Protein AF-A0A9X4KL61-F1 (afdb_monomer_lite)

Secondary structure (DSSP, 8-state):
------HHHHHHHHHHHHHHHHHHHHHHHHHHH--HHHHHHHHTTTS-HHHHHHHHHHTHHHHHHHHHHHHHHHHHHTT--SSSS-HHHHHHHHHHHHHHHHHHHHHHHHHHHHHHHHTTTTSS------S----HHHHHHHHHHHHHHHHHHHHHHTTTT----SSS-------HHHHHHHHHHHHHHHHHHHHHHHHHHHHHHHTT--

InterPro domains:
  IPR003339 ABC/ECF transporter, transmembrane component [PF02361] (5-126)
  IPR003339 ABC/ECF transporter, transmembrane component [cd16914] (4-138)

pLDDT: mean 83.38, std 10.61, range [45.19, 96.31]

Foldseek 3Di:
DCPDDDPLNVVVVVVVVVVVVVVVVVVVVCVVPDDLVNVLLVCVVPDDPVVSVVSVVVVVVVVLVVLLVVLQVVVVVVVLHLVDDDPVSNVVSVVVSVVVSVVVVVVVVVVVVVVCVVVVNPPDDDDDDDPDDDDPVNVVLVVLLVVLVVLLVVCVVVVQPPADSPDHGDPPPPDPSNVVSVVSVCCSVCVVVVVVVVVVVVVVVVVVVD

Structure (mmCIF, N/CA/C/O backbone):
data_AF-A0A9X4KL61-F1
#
_entry.id   AF-A0A9X4KL61-F1
#
loop_
_atom_site.group_PDB
_atom_site.id
_atom_site.type_symbol
_atom_site.label_atom_id
_atom_site.label_alt_id
_atom_site.label_comp_id
_atom_site.label_asym_id
_atom_site.label_entity_id
_atom_site.label_seq_id
_atom_site.pdbx_PDB_ins_code
_atom_site.Cartn_x
_atom_site.Cartn_y
_atom_site.Cartn_z
_atom_site.occupancy
_atom_site.B_iso_or_equiv
_atom_site.auth_seq_id
_atom_site.auth_comp_id
_atom_site.auth_asym_id
_atom_site.auth_atom_id
_atom_site.pdbx_PDB_model_num
ATOM 1 N N . MET A 1 1 ? 43.568 20.584 0.773 1.00 45.19 1 MET A N 1
ATOM 2 C CA . MET A 1 1 ? 43.108 19.206 0.481 1.00 45.19 1 MET A CA 1
ATOM 3 C C . MET A 1 1 ? 42.035 19.375 -0.568 1.00 45.19 1 MET A C 1
ATOM 5 O O . MET A 1 1 ? 40.855 19.413 -0.249 1.00 45.19 1 MET A O 1
ATOM 9 N N . ASP A 1 2 ? 42.468 19.585 -1.805 1.00 50.97 2 ASP A N 1
ATOM 10 C CA . ASP A 1 2 ? 41.575 19.990 -2.883 1.00 50.97 2 ASP A CA 1
ATOM 11 C C . ASP A 1 2 ? 41.286 18.717 -3.667 1.00 50.97 2 ASP A C 1
ATOM 13 O O . ASP A 1 2 ? 42.077 18.313 -4.514 1.00 50.97 2 ASP A O 1
ATOM 17 N N . GLN A 1 3 ? 40.226 17.996 -3.294 1.00 67.75 3 GLN A N 1
ATOM 18 C CA . GLN A 1 3 ? 39.717 16.917 -4.137 1.00 67.75 3 GLN A CA 1
ATOM 19 C C . GLN A 1 3 ? 39.016 17.582 -5.327 1.00 67.75 3 GLN A C 1
ATOM 21 O O . GLN A 1 3 ? 37.967 18.199 -5.126 1.00 67.75 3 GLN A O 1
ATOM 26 N N . PRO A 1 4 ? 39.581 17.525 -6.547 1.00 75.75 4 PRO A N 1
ATOM 27 C CA . PRO A 1 4 ? 38.942 18.137 -7.698 1.00 75.75 4 PRO A CA 1
ATOM 28 C C . PRO A 1 4 ? 37.616 17.423 -7.965 1.00 75.75 4 PRO A C 1
ATOM 30 O O . PRO A 1 4 ? 37.559 16.194 -8.026 1.00 75.75 4 PRO A O 1
ATOM 33 N N . ILE A 1 5 ? 36.542 18.197 -8.115 1.00 76.50 5 ILE A N 1
ATOM 34 C CA . ILE A 1 5 ? 35.240 17.676 -8.530 1.00 76.50 5 ILE A CA 1
ATOM 35 C C . ILE A 1 5 ? 35.397 17.177 -9.966 1.00 76.50 5 ILE A C 1
ATOM 37 O O . ILE A 1 5 ? 35.580 17.969 -10.890 1.00 76.50 5 ILE A O 1
ATOM 41 N N . THR A 1 6 ? 35.358 15.860 -10.148 1.00 84.19 6 THR A N 1
ATOM 42 C CA . THR A 1 6 ? 35.417 15.237 -11.469 1.00 84.19 6 THR A CA 1
ATOM 43 C C . THR A 1 6 ? 34.023 15.209 -12.101 1.00 84.19 6 THR A C 1
ATOM 45 O O . THR A 1 6 ? 33.007 15.100 -11.406 1.00 84.19 6 THR A O 1
ATOM 48 N N . LEU A 1 7 ? 33.946 15.325 -13.429 1.00 80.75 7 LEU A N 1
ATOM 49 C CA . LEU A 1 7 ? 32.674 15.295 -14.166 1.00 80.75 7 LEU A CA 1
ATOM 50 C C . LEU A 1 7 ? 31.952 13.951 -13.962 1.00 80.75 7 LEU A C 1
ATOM 52 O O . LEU A 1 7 ? 30.726 13.900 -13.852 1.00 80.75 7 LEU A O 1
ATOM 56 N N . GLU A 1 8 ? 32.728 12.880 -13.816 1.00 80.31 8 GLU A N 1
ATOM 57 C CA . GLU A 1 8 ? 32.296 11.528 -13.471 1.00 80.31 8 GLU A CA 1
ATOM 58 C C . GLU A 1 8 ? 31.518 11.489 -12.155 1.00 80.31 8 GLU A C 1
ATOM 60 O O . GLU A 1 8 ? 30.450 10.878 -12.085 1.00 80.31 8 GLU A O 1
ATOM 65 N N . ALA A 1 9 ? 32.018 12.173 -11.120 1.00 82.88 9 ALA A N 1
ATOM 66 C CA . ALA A 1 9 ? 31.367 12.217 -9.816 1.00 82.88 9 ALA A CA 1
ATOM 67 C C . ALA A 1 9 ? 30.016 12.951 -9.879 1.00 82.88 9 ALA A C 1
ATOM 69 O O . ALA A 1 9 ? 29.051 12.516 -9.247 1.00 82.88 9 ALA A O 1
ATOM 70 N N . VAL A 1 10 ? 29.918 14.018 -10.682 1.00 86.12 10 VAL A N 1
ATOM 71 C CA . VAL A 1 10 ? 28.665 14.770 -10.879 1.00 86.12 10 VAL A CA 1
ATOM 72 C C . VAL A 1 10 ? 27.628 13.932 -11.632 1.00 86.12 10 VAL A C 1
ATOM 74 O O . VAL A 1 10 ? 26.481 13.839 -11.188 1.00 86.12 10 VAL A O 1
ATOM 77 N N . LEU A 1 11 ? 28.016 13.278 -12.733 1.00 83.88 11 LEU A N 1
ATOM 78 C CA . LEU A 1 11 ? 27.116 12.408 -13.501 1.00 83.88 11 LEU A CA 1
ATOM 79 C C . LEU A 1 11 ? 26.658 11.195 -12.690 1.00 83.88 11 LEU A C 1
ATOM 81 O O . LEU A 1 11 ? 25.479 10.845 -12.718 1.00 83.88 11 LEU A O 1
ATOM 85 N N . TYR A 1 12 ? 27.564 10.584 -11.928 1.00 84.31 12 TYR A N 1
ATOM 86 C CA . TYR A 1 12 ? 27.216 9.490 -11.029 1.00 84.31 12 TYR A CA 1
ATOM 87 C C . TYR A 1 12 ? 26.229 9.943 -9.948 1.00 84.31 12 TYR A C 1
ATOM 89 O O . TYR A 1 12 ? 25.218 9.278 -9.723 1.00 84.31 12 TYR A O 1
ATOM 97 N N . GLY A 1 13 ? 26.464 11.106 -9.331 1.00 87.94 13 GLY A N 1
ATOM 98 C CA . GLY A 1 13 ? 25.534 11.703 -8.372 1.00 87.94 13 GLY A CA 1
ATOM 99 C C . GLY A 1 13 ? 24.144 11.944 -8.971 1.00 87.94 13 GLY A C 1
ATOM 100 O O . GLY A 1 13 ? 23.140 11.596 -8.350 1.00 87.94 13 GLY A O 1
ATOM 101 N N . ALA A 1 14 ? 24.073 12.460 -10.201 1.00 89.75 14 ALA A N 1
ATOM 102 C CA . ALA A 1 14 ? 22.811 12.678 -10.909 1.00 89.75 14 ALA A CA 1
ATOM 103 C C . ALA A 1 14 ? 22.074 11.363 -11.229 1.00 89.75 14 ALA A C 1
ATOM 105 O O . ALA A 1 14 ? 20.866 11.261 -10.999 1.00 89.75 14 ALA A O 1
ATOM 106 N N . MET A 1 15 ? 22.790 10.338 -11.702 1.00 87.44 15 MET A N 1
ATOM 107 C CA . MET A 1 15 ? 22.221 9.011 -11.971 1.00 87.44 15 MET A CA 1
ATOM 108 C C . MET A 1 15 ? 21.699 8.358 -10.686 1.00 87.44 15 MET A C 1
ATOM 110 O O . MET A 1 15 ? 20.577 7.855 -10.663 1.00 87.44 15 MET A O 1
ATOM 114 N N . MET A 1 16 ? 22.461 8.430 -9.591 1.00 88.62 16 MET A N 1
ATOM 115 C CA . MET A 1 16 ? 22.044 7.907 -8.285 1.00 88.62 16 MET A CA 1
ATOM 116 C C . MET A 1 16 ? 20.848 8.668 -7.702 1.00 88.62 16 MET A C 1
ATOM 118 O O . MET A 1 16 ? 19.949 8.065 -7.119 1.00 88.62 16 MET A O 1
ATOM 122 N N . MET A 1 17 ? 20.784 9.988 -7.891 1.00 93.50 17 MET A N 1
ATOM 123 C CA . MET A 1 17 ? 19.603 10.768 -7.518 1.00 93.50 17 MET A CA 1
ATOM 124 C C . MET A 1 17 ? 18.361 10.280 -8.278 1.00 93.50 17 MET A C 1
ATOM 126 O O . MET A 1 17 ? 17.299 10.096 -7.679 1.00 93.50 17 MET A O 1
ATOM 130 N N . MET A 1 18 ? 18.493 10.030 -9.585 1.00 91.12 18 MET A N 1
ATOM 131 C CA . MET A 1 18 ? 17.394 9.552 -10.423 1.00 91.12 18 MET A CA 1
ATOM 132 C C . MET A 1 18 ? 16.929 8.141 -10.034 1.00 91.12 18 MET A C 1
ATOM 134 O O . MET A 1 18 ? 15.722 7.899 -9.985 1.00 91.12 18 MET A O 1
ATOM 138 N N . THR A 1 19 ? 17.844 7.221 -9.705 1.00 89.94 19 THR A N 1
ATOM 139 C CA . THR A 1 19 ? 17.473 5.863 -9.265 1.00 89.94 19 THR A CA 1
ATOM 140 C C . THR A 1 19 ? 16.736 5.883 -7.929 1.00 89.94 19 THR A C 1
ATOM 142 O O . THR A 1 19 ? 15.691 5.241 -7.802 1.00 89.94 19 THR A O 1
ATOM 145 N N . ILE A 1 20 ? 17.209 6.667 -6.954 1.00 93.75 20 ILE A N 1
ATOM 146 C CA . ILE A 1 20 ? 16.524 6.832 -5.663 1.00 93.75 20 ILE A CA 1
ATOM 147 C C . ILE A 1 20 ? 15.126 7.425 -5.873 1.00 93.75 20 ILE A C 1
ATOM 149 O O . ILE A 1 20 ? 14.152 6.918 -5.310 1.00 93.75 20 ILE A O 1
ATOM 153 N N . LEU A 1 21 ? 14.998 8.453 -6.718 1.00 94.44 21 LEU A N 1
ATOM 154 C CA . LEU A 1 21 ? 13.703 9.050 -7.045 1.00 94.44 21 LEU A CA 1
ATOM 155 C C . LEU A 1 21 ? 12.750 8.028 -7.683 1.00 94.44 21 LEU A C 1
ATOM 157 O O . LEU A 1 21 ? 11.587 7.953 -7.287 1.00 94.44 21 LEU A O 1
ATOM 161 N N . ALA A 1 22 ? 13.234 7.213 -8.623 1.00 90.19 22 ALA A N 1
ATOM 162 C CA . ALA A 1 22 ? 12.437 6.170 -9.265 1.00 90.19 22 ALA A CA 1
ATOM 163 C C . ALA A 1 22 ? 11.931 5.125 -8.255 1.00 90.19 22 ALA A C 1
ATOM 165 O O . ALA A 1 22 ? 10.751 4.769 -8.278 1.00 90.19 22 ALA A O 1
ATOM 166 N N . VAL A 1 23 ? 12.784 4.688 -7.320 1.00 92.31 23 VAL A N 1
ATOM 167 C CA . VAL A 1 23 ? 12.395 3.758 -6.246 1.00 92.31 23 VAL A CA 1
ATOM 168 C C . VAL A 1 23 ? 11.336 4.386 -5.334 1.00 92.31 23 VAL A C 1
ATOM 170 O O . VAL A 1 23 ? 10.323 3.750 -5.040 1.00 92.31 23 VAL A O 1
ATOM 173 N N . LEU A 1 24 ? 11.506 5.647 -4.926 1.00 93.81 24 LEU A N 1
ATOM 174 C CA . LEU A 1 24 ? 10.511 6.349 -4.107 1.00 93.81 24 LEU A CA 1
ATOM 175 C C . LEU A 1 24 ? 9.162 6.483 -4.828 1.00 93.81 24 LEU A C 1
ATOM 177 O O . LEU A 1 24 ? 8.118 6.195 -4.237 1.00 93.81 24 LEU A O 1
ATOM 181 N N . LEU A 1 25 ? 9.171 6.869 -6.106 1.00 89.69 25 LEU A N 1
ATOM 182 C CA . LEU A 1 25 ? 7.960 6.960 -6.926 1.00 89.69 25 LEU A CA 1
ATOM 183 C C . LEU A 1 25 ? 7.270 5.601 -7.076 1.00 89.69 25 LEU A C 1
ATOM 185 O O . LEU A 1 25 ? 6.041 5.532 -6.988 1.00 89.69 25 LEU A O 1
ATOM 189 N N . MET A 1 26 ? 8.035 4.519 -7.238 1.00 88.44 26 MET A N 1
ATOM 190 C CA . MET A 1 26 ? 7.505 3.155 -7.253 1.00 88.44 26 MET A CA 1
ATOM 191 C C . MET A 1 26 ? 6.799 2.819 -5.931 1.00 88.44 26 MET A C 1
ATOM 193 O O . MET A 1 26 ? 5.668 2.333 -5.956 1.00 88.44 26 MET A O 1
ATOM 197 N N . PHE A 1 27 ? 7.406 3.130 -4.781 1.00 90.81 27 PHE A N 1
ATOM 198 C CA . PHE A 1 27 ? 6.795 2.892 -3.466 1.00 90.81 27 PHE A CA 1
ATOM 199 C C . PHE A 1 27 ? 5.519 3.710 -3.241 1.00 90.81 27 PHE A C 1
ATOM 201 O O . PHE A 1 27 ? 4.522 3.177 -2.743 1.00 90.81 27 PHE A O 1
ATOM 208 N N . VAL A 1 28 ? 5.518 4.992 -3.616 1.00 90.38 28 VAL A N 1
ATOM 209 C CA . VAL A 1 28 ? 4.326 5.849 -3.505 1.00 90.38 28 VAL A CA 1
ATOM 210 C C . VAL A 1 28 ? 3.206 5.315 -4.395 1.00 90.38 28 VAL A C 1
ATOM 212 O O . VAL A 1 28 ? 2.081 5.143 -3.923 1.00 90.38 28 VAL A O 1
ATOM 215 N N . SER A 1 29 ? 3.521 4.987 -5.648 1.00 87.69 29 SER A N 1
ATOM 216 C CA . SER A 1 29 ? 2.557 4.431 -6.604 1.00 87.69 29 SER A CA 1
ATOM 217 C C . SER A 1 29 ? 1.983 3.106 -6.103 1.00 87.69 29 SER A C 1
ATOM 219 O O . SER A 1 29 ? 0.767 2.913 -6.112 1.00 87.69 29 SER A O 1
ATOM 221 N N . TYR A 1 30 ? 2.835 2.227 -5.569 1.00 87.31 30 TYR A N 1
ATOM 222 C CA . TYR A 1 30 ? 2.410 0.978 -4.945 1.00 87.31 30 TYR A CA 1
ATOM 223 C C . TYR A 1 30 ? 1.428 1.228 -3.796 1.00 87.31 30 TYR A C 1
ATOM 225 O O . TYR A 1 30 ? 0.347 0.642 -3.777 1.00 87.31 30 TYR A O 1
ATOM 233 N N . ARG A 1 31 ? 1.753 2.144 -2.876 1.00 85.38 31 ARG A N 1
ATOM 234 C CA . ARG A 1 31 ? 0.897 2.466 -1.724 1.00 85.38 31 ARG A CA 1
ATOM 235 C C . ARG A 1 31 ? -0.463 3.040 -2.132 1.00 85.38 31 ARG A C 1
ATOM 237 O O . ARG A 1 31 ? -1.452 2.777 -1.453 1.00 85.38 31 ARG A O 1
ATOM 244 N N . VAL A 1 32 ? -0.520 3.841 -3.196 1.00 85.69 32 VAL A N 1
ATOM 245 C CA . VAL A 1 32 ? -1.775 4.434 -3.691 1.00 85.69 32 VAL A CA 1
ATOM 246 C C . VAL A 1 32 ? -2.655 3.381 -4.369 1.00 85.69 32 VAL A C 1
ATOM 248 O O . VAL A 1 32 ? -3.871 3.373 -4.177 1.00 85.69 32 VAL A O 1
ATOM 251 N N . VAL A 1 33 ? -2.057 2.482 -5.153 1.00 84.56 33 VAL A N 1
ATOM 252 C CA . VAL A 1 33 ? -2.800 1.504 -5.962 1.00 84.56 33 VAL A CA 1
ATOM 253 C C . VAL A 1 33 ? -3.213 0.269 -5.152 1.00 84.56 33 VAL A C 1
ATOM 255 O O . VAL A 1 33 ? -4.348 -0.216 -5.304 1.00 84.56 33 VAL A O 1
ATOM 258 N N . MET A 1 34 ? -2.321 -0.243 -4.298 1.00 82.00 34 MET A N 1
ATOM 259 C CA . MET A 1 34 ? -2.550 -1.440 -3.488 1.00 82.00 34 MET A CA 1
ATOM 260 C C . MET A 1 34 ? -3.199 -1.096 -2.150 1.00 82.00 34 MET A C 1
ATOM 262 O O . MET A 1 34 ? -2.562 -0.610 -1.220 1.00 82.00 34 MET A O 1
ATOM 266 N N . THR A 1 35 ? -4.487 -1.418 -2.037 1.00 80.62 35 THR A N 1
ATOM 267 C CA . THR A 1 35 ? -5.197 -1.423 -0.757 1.00 80.62 35 THR A CA 1
ATOM 268 C C . THR A 1 35 ? -5.005 -2.757 -0.041 1.00 80.62 35 THR A C 1
ATOM 270 O O . THR A 1 35 ? -4.773 -3.792 -0.673 1.00 80.62 35 THR A O 1
ATOM 273 N N . THR A 1 36 ? -5.167 -2.749 1.285 1.00 72.50 36 THR A N 1
ATOM 274 C CA . THR A 1 36 ? -5.119 -3.954 2.125 1.00 72.50 36 THR A CA 1
ATOM 275 C C . THR A 1 36 ? -6.023 -5.057 1.572 1.00 72.50 36 THR A C 1
ATOM 277 O O . THR A 1 36 ? -5.577 -6.193 1.462 1.00 72.50 36 THR A O 1
ATOM 280 N N . ASP A 1 37 ? -7.238 -4.720 1.128 1.00 73.38 37 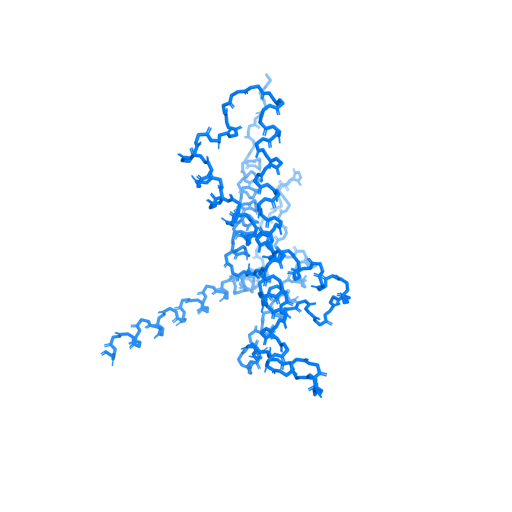ASP A N 1
ATOM 281 C CA . ASP A 1 37 ? -8.205 -5.688 0.592 1.00 73.38 37 ASP A CA 1
ATOM 282 C C . ASP A 1 37 ? -7.779 -6.291 -0.765 1.00 73.38 37 ASP A C 1
ATOM 284 O O . ASP A 1 37 ? -7.998 -7.478 -1.012 1.00 73.38 37 ASP A O 1
ATOM 288 N N . LYS A 1 38 ? -7.126 -5.514 -1.647 1.00 78.38 38 LYS A N 1
ATOM 289 C CA . LYS A 1 38 ? -6.604 -6.021 -2.934 1.00 78.38 38 LYS A CA 1
ATOM 290 C C . LYS A 1 38 ? -5.420 -6.963 -2.731 1.00 78.38 38 LYS A C 1
ATOM 292 O O . LYS A 1 38 ? -5.339 -7.996 -3.393 1.00 78.38 38 LYS A O 1
ATOM 297 N N . PHE A 1 39 ? -4.529 -6.622 -1.800 1.00 73.25 39 PHE A N 1
ATOM 298 C CA . PHE A 1 39 ? -3.407 -7.478 -1.424 1.00 73.25 39 PHE A CA 1
ATOM 299 C C . PHE A 1 39 ? -3.907 -8.818 -0.866 1.00 73.25 39 PHE A C 1
ATOM 301 O O . PHE A 1 39 ? -3.438 -9.874 -1.285 1.00 73.25 39 PHE A O 1
ATOM 308 N N . MET A 1 40 ? -4.932 -8.791 -0.003 1.00 69.88 40 MET A N 1
ATOM 309 C CA . MET A 1 40 ? -5.587 -10.015 0.472 1.00 69.88 40 MET A CA 1
ATOM 310 C C . MET A 1 40 ? -6.120 -10.865 -0.664 1.00 69.88 40 MET A C 1
ATOM 312 O O . MET A 1 40 ? -5.886 -12.067 -0.679 1.00 69.88 40 MET A O 1
ATOM 316 N N . TYR A 1 41 ? -6.841 -10.252 -1.602 1.00 73.56 41 TYR A N 1
ATOM 317 C CA . TYR A 1 41 ? -7.405 -10.976 -2.731 1.00 73.56 41 TYR A CA 1
ATOM 318 C C . TYR A 1 41 ? -6.310 -11.708 -3.520 1.00 73.56 41 TYR A C 1
ATOM 320 O O . TYR A 1 41 ? -6.430 -12.912 -3.743 1.00 73.56 41 TYR A O 1
ATOM 328 N N . LEU A 1 42 ? -5.216 -11.012 -3.855 1.00 73.94 42 LEU A N 1
ATOM 329 C CA . LEU A 1 42 ? -4.113 -11.562 -4.647 1.00 73.94 42 LEU A CA 1
ATOM 330 C C . LEU A 1 42 ? -3.413 -12.736 -3.950 1.00 73.94 42 LEU A C 1
ATOM 332 O O . LEU A 1 42 ? -3.119 -13.750 -4.579 1.00 73.94 42 LEU A O 1
ATOM 336 N N . PHE A 1 43 ? -3.170 -12.608 -2.648 1.00 67.25 43 PHE A N 1
ATOM 337 C CA . PHE A 1 43 ? -2.403 -13.592 -1.893 1.00 67.25 43 PHE A CA 1
ATOM 338 C C . PHE A 1 43 ? -3.260 -14.631 -1.160 1.00 67.25 43 PHE A C 1
ATOM 340 O O . PHE A 1 43 ? -2.714 -15.570 -0.586 1.00 67.25 43 PHE A O 1
ATOM 347 N N . SER A 1 44 ? -4.591 -14.533 -1.222 1.00 65.81 44 SER A N 1
ATOM 348 C CA . SER A 1 44 ? -5.502 -15.477 -0.555 1.00 65.81 44 SER A CA 1
ATOM 349 C C . SER A 1 44 ? -5.397 -16.920 -1.051 1.00 65.81 44 SER A C 1
ATOM 351 O O . SER A 1 44 ? -5.720 -17.837 -0.302 1.00 65.81 44 SER A O 1
ATOM 353 N N . ALA A 1 45 ? -4.940 -17.123 -2.290 1.00 64.31 45 ALA A N 1
ATOM 354 C CA . ALA A 1 45 ? -4.758 -18.445 -2.885 1.00 64.31 45 ALA A CA 1
ATOM 355 C C . ALA A 1 45 ? -3.363 -19.047 -2.637 1.00 64.31 45 ALA A C 1
ATOM 357 O O . ALA A 1 45 ? -3.206 -20.262 -2.702 1.00 64.31 45 ALA A O 1
ATOM 358 N N . VAL A 1 46 ? -2.354 -18.206 -2.383 1.00 64.81 46 VAL A N 1
ATOM 359 C CA . VAL A 1 46 ? -0.939 -18.616 -2.286 1.00 64.81 46 VAL A CA 1
ATOM 360 C C . VAL A 1 46 ? -0.471 -18.685 -0.832 1.00 64.81 46 VAL A C 1
ATOM 362 O O . VAL A 1 46 ? 0.409 -19.477 -0.501 1.00 64.81 46 VAL A O 1
ATOM 365 N N . LEU A 1 47 ? -1.046 -17.865 0.054 1.00 61.12 47 LEU A N 1
ATOM 366 C CA . LEU A 1 47 ? -0.654 -17.827 1.458 1.00 61.12 47 LEU A CA 1
ATOM 367 C C . LEU A 1 47 ? -1.286 -18.977 2.262 1.00 61.12 47 LEU A C 1
ATOM 369 O O . LEU A 1 47 ? -2.465 -19.285 2.078 1.00 61.12 47 LEU A O 1
ATOM 373 N N . PRO A 1 48 ? -0.542 -19.570 3.217 1.00 66.56 48 PRO A N 1
ATOM 374 C CA . PRO A 1 48 ? -1.088 -20.551 4.149 1.00 66.56 48 PRO A CA 1
ATOM 375 C C . PRO A 1 48 ? -2.254 -19.949 4.948 1.00 66.56 48 PRO A C 1
ATOM 377 O O . PRO A 1 48 ? -2.267 -18.751 5.246 1.00 66.56 48 PRO A O 1
ATOM 380 N N . GLN A 1 49 ? -3.223 -20.785 5.342 1.00 65.56 49 GLN A N 1
ATOM 381 C CA . GLN A 1 49 ? -4.434 -20.342 6.053 1.00 65.56 49 GLN A CA 1
ATOM 382 C C . GLN A 1 49 ? -4.125 -19.441 7.262 1.00 65.56 49 GLN A C 1
ATOM 384 O O . GLN A 1 49 ? -4.872 -18.504 7.527 1.00 65.56 49 GLN A O 1
ATOM 389 N N . THR A 1 50 ? -3.020 -19.660 7.975 1.00 67.62 50 THR A N 1
ATOM 390 C CA . THR A 1 50 ? -2.613 -18.863 9.146 1.00 67.62 50 THR A CA 1
ATOM 391 C C . THR A 1 50 ? -2.291 -17.403 8.810 1.00 67.62 50 THR A C 1
ATOM 393 O O . THR A 1 50 ? -2.739 -16.500 9.519 1.00 67.62 50 THR A O 1
ATOM 396 N N . ALA A 1 51 ? -1.589 -17.149 7.704 1.00 65.75 51 ALA A N 1
ATOM 397 C CA . ALA A 1 51 ? -1.265 -15.798 7.250 1.00 65.75 51 ALA A CA 1
ATOM 398 C C . ALA A 1 51 ? -2.524 -15.031 6.812 1.00 65.75 51 ALA A C 1
ATOM 400 O O . ALA A 1 51 ? -2.646 -13.834 7.072 1.00 65.75 51 ALA A O 1
ATOM 401 N N . LEU A 1 52 ? -3.504 -15.732 6.232 1.00 67.00 52 LEU A N 1
ATOM 402 C CA . LEU A 1 52 ? -4.790 -15.143 5.860 1.00 67.00 52 LEU A CA 1
ATOM 403 C C . LEU A 1 52 ? -5.589 -14.682 7.092 1.00 67.00 52 LEU A C 1
ATOM 405 O O . LEU A 1 52 ? -6.123 -13.574 7.097 1.00 67.00 52 LEU A O 1
ATOM 409 N N . HIS A 1 53 ? -5.644 -15.496 8.152 1.00 73.00 53 HIS A N 1
ATOM 410 C CA . HIS A 1 53 ? -6.330 -15.121 9.395 1.00 73.00 53 HIS A CA 1
ATOM 411 C C . HIS A 1 53 ? -5.629 -13.952 10.096 1.00 73.00 53 HIS A C 1
ATOM 413 O O . HIS A 1 53 ? -6.301 -13.005 10.498 1.00 73.00 53 HIS A O 1
ATOM 419 N N . ALA A 1 54 ? -4.294 -13.969 10.180 1.00 70.69 54 ALA A N 1
ATOM 420 C CA . ALA A 1 54 ? -3.516 -12.860 10.736 1.00 70.69 54 ALA A CA 1
ATOM 421 C C . ALA A 1 54 ? -3.733 -11.548 9.960 1.00 70.69 54 ALA A C 1
ATOM 423 O O . ALA A 1 54 ? -3.787 -10.461 10.531 1.00 70.69 54 ALA A O 1
ATOM 424 N N . TRP A 1 55 ? -3.914 -11.632 8.644 1.00 70.19 55 TRP A N 1
ATOM 425 C CA . TRP A 1 55 ? -4.188 -10.454 7.834 1.00 70.19 55 TRP A CA 1
ATOM 426 C C . TRP A 1 55 ? -5.641 -9.966 7.949 1.00 70.19 55 TRP A C 1
ATOM 428 O O . TRP A 1 55 ? -5.898 -8.761 7.971 1.00 70.19 55 TRP A O 1
ATOM 438 N N . MET A 1 56 ? -6.608 -10.877 8.103 1.00 70.25 56 MET A N 1
ATOM 439 C CA . MET A 1 56 ? -7.987 -10.502 8.442 1.00 70.25 56 MET A CA 1
ATOM 440 C C . MET A 1 56 ? -8.052 -9.772 9.788 1.00 70.25 56 MET A C 1
ATOM 442 O O . MET A 1 56 ? -8.821 -8.820 9.926 1.00 70.25 56 MET A O 1
ATOM 446 N N . THR A 1 57 ? -7.229 -10.162 10.767 1.00 79.88 57 THR A N 1
ATOM 447 C CA . THR A 1 57 ? -7.184 -9.470 12.062 1.00 79.88 57 THR A CA 1
ATOM 448 C C . THR A 1 57 ? -6.487 -8.111 11.990 1.00 79.88 57 THR A C 1
ATOM 450 O O . THR A 1 57 ? -6.897 -7.191 12.697 1.00 79.88 57 THR A O 1
ATOM 453 N N . LEU A 1 58 ? -5.525 -7.914 11.080 1.00 77.06 58 LEU A N 1
ATOM 454 C CA . LEU A 1 58 ? -4.905 -6.607 10.802 1.00 77.06 58 LEU A CA 1
ATOM 455 C C . LEU A 1 58 ? -5.930 -5.529 10.407 1.00 77.06 58 LEU A C 1
ATOM 457 O O . LEU A 1 58 ? -5.758 -4.361 10.762 1.00 77.06 58 LEU A O 1
ATOM 461 N N . ARG A 1 59 ? -7.045 -5.899 9.759 1.00 77.06 59 ARG A N 1
ATOM 462 C CA . ARG A 1 59 ? -8.159 -4.973 9.476 1.00 77.06 59 ARG A CA 1
ATOM 463 C C . ARG A 1 59 ? -8.820 -4.425 10.748 1.00 77.06 59 ARG A C 1
ATOM 465 O O . ARG A 1 59 ? -9.398 -3.336 10.709 1.00 77.06 59 ARG A O 1
ATOM 472 N N . PHE A 1 60 ? -8.731 -5.122 11.879 1.00 81.62 60 PHE A N 1
ATOM 473 C CA . PHE A 1 60 ? -9.262 -4.612 13.142 1.00 81.62 60 PHE A CA 1
ATOM 474 C C . PHE A 1 60 ? -8.415 -3.479 13.727 1.00 81.62 60 PHE A C 1
ATOM 476 O O . PHE A 1 60 ? -8.959 -2.656 14.455 1.00 81.62 60 PHE A O 1
ATOM 483 N N . ILE A 1 61 ? -7.136 -3.349 13.360 1.00 86.56 61 ILE A N 1
ATOM 484 C CA . ILE A 1 61 ? -6.268 -2.260 13.840 1.00 86.56 61 ILE A CA 1
ATOM 485 C C . ILE A 1 61 ? -6.844 -0.869 13.515 1.00 86.56 61 ILE A C 1
ATOM 487 O O . ILE A 1 61 ? -7.053 -0.091 14.447 1.00 86.56 61 ILE A O 1
ATOM 491 N N . PRO A 1 62 ? -7.163 -0.517 12.250 1.00 85.12 62 PRO A N 1
ATOM 492 C CA . PRO A 1 62 ? -7.752 0.787 11.946 1.00 85.12 62 PRO A CA 1
ATOM 493 C C . PRO A 1 62 ? -9.144 0.967 12.567 1.00 85.12 62 PRO A C 1
ATOM 495 O O . PRO A 1 62 ? -9.506 2.088 12.926 1.00 85.12 62 PRO A O 1
ATOM 498 N N . LEU A 1 63 ? -9.921 -0.112 12.723 1.00 87.62 63 LEU A N 1
ATOM 499 C CA . LEU A 1 63 ? -11.221 -0.061 13.396 1.00 87.62 63 LEU A CA 1
ATOM 500 C C . LEU A 1 63 ? -11.061 0.303 14.878 1.00 87.62 63 LEU A C 1
ATOM 502 O O . LEU A 1 63 ? -11.706 1.237 15.356 1.00 87.62 63 LEU A O 1
ATOM 506 N N . PHE A 1 64 ? -10.179 -0.397 15.590 1.00 90.94 64 PHE A N 1
ATOM 507 C CA . PHE A 1 64 ? -9.889 -0.142 16.996 1.00 90.94 64 PHE A CA 1
ATOM 508 C C . PHE A 1 64 ? -9.259 1.230 17.203 1.00 90.94 64 PHE A C 1
ATOM 510 O O . PHE A 1 64 ? -9.650 1.915 18.140 1.00 90.94 64 PHE A O 1
ATOM 517 N N . ALA A 1 65 ? -8.382 1.686 16.306 1.00 91.94 65 ALA A N 1
ATOM 518 C CA . ALA A 1 65 ? -7.818 3.032 16.368 1.00 91.94 65 ALA A CA 1
ATOM 519 C C . ALA A 1 65 ? -8.906 4.118 16.287 1.00 91.94 65 ALA A C 1
ATOM 521 O O . ALA A 1 65 ? -8.918 5.041 17.101 1.00 91.94 65 ALA A O 1
ATOM 522 N N . ARG A 1 66 ? -9.866 3.984 15.361 1.00 92.88 66 ARG A N 1
ATOM 523 C CA . ARG A 1 66 ? -10.998 4.922 15.241 1.00 92.88 66 ARG A CA 1
ATOM 524 C C . ARG A 1 66 ? -11.892 4.903 16.482 1.00 92.88 66 ARG A C 1
ATOM 526 O O . ARG A 1 66 ? -12.223 5.963 17.004 1.00 92.88 66 ARG A O 1
ATOM 533 N N . ARG A 1 67 ? -12.252 3.714 16.980 1.00 93.62 67 ARG A N 1
ATOM 534 C CA . ARG A 1 67 ? -13.056 3.570 18.210 1.00 93.62 67 ARG A CA 1
ATOM 535 C C . ARG A 1 67 ? -12.333 4.143 19.425 1.00 93.62 67 ARG A C 1
ATOM 537 O O . ARG A 1 67 ? -12.943 4.837 20.230 1.00 93.62 67 ARG A O 1
ATOM 544 N N . PHE A 1 68 ? -11.030 3.902 19.532 1.00 94.25 68 PHE A N 1
ATOM 545 C CA . PHE A 1 68 ? -10.200 4.440 20.601 1.00 94.25 68 PHE A CA 1
ATOM 546 C C . PHE A 1 68 ? -10.193 5.973 20.584 1.00 94.25 68 PHE A C 1
ATOM 548 O O . PHE A 1 68 ? -10.431 6.579 21.622 1.00 94.25 68 PHE A O 1
ATOM 555 N N . GLN A 1 69 ? -10.022 6.600 19.414 1.00 94.00 69 GLN A N 1
ATOM 556 C CA . GLN A 1 69 ? -10.095 8.061 19.269 1.00 94.00 69 GLN A CA 1
ATOM 557 C C . GLN A 1 69 ? -11.471 8.628 19.655 1.00 94.00 69 GLN A C 1
ATOM 559 O O . GLN A 1 69 ? -11.549 9.676 20.292 1.00 94.00 69 GLN A O 1
ATOM 564 N N . GLN A 1 70 ? -12.561 7.935 19.309 1.00 94.25 70 GLN A N 1
ATOM 565 C CA . GLN A 1 70 ? -13.917 8.334 19.708 1.00 94.25 70 GLN A CA 1
ATOM 566 C C . GLN A 1 70 ? -14.110 8.261 21.226 1.00 94.25 70 GLN A C 1
ATOM 568 O O . GLN A 1 70 ? -14.598 9.211 21.837 1.00 94.25 70 GLN A O 1
ATOM 573 N N . ILE A 1 71 ? -13.690 7.153 21.843 1.00 93.56 71 ILE A N 1
ATOM 574 C CA . ILE A 1 71 ? -13.741 6.973 23.298 1.00 93.56 71 ILE A CA 1
ATOM 575 C C . ILE A 1 71 ? -12.877 8.032 23.993 1.00 93.56 71 ILE A C 1
ATOM 577 O O . ILE A 1 71 ? -13.302 8.618 24.986 1.00 93.56 71 ILE A O 1
ATOM 581 N N . GLU A 1 72 ? -11.688 8.311 23.462 1.00 93.50 72 GLU A N 1
ATOM 582 C CA . GLU A 1 72 ? -10.799 9.341 23.988 1.00 93.50 72 GLU A CA 1
ATOM 583 C C . GLU A 1 72 ? -11.451 10.724 23.943 1.00 93.50 72 GLU A C 1
ATOM 585 O O . GLU A 1 72 ? -11.414 11.440 24.941 1.00 93.50 72 GLU A O 1
ATOM 590 N N . LEU A 1 73 ? -12.106 11.087 22.838 1.00 93.31 73 LEU A N 1
ATOM 591 C CA . LEU A 1 73 ? -12.815 12.361 22.714 1.00 93.31 73 LEU A CA 1
ATOM 592 C C . LEU A 1 73 ? -13.933 12.504 23.764 1.00 93.31 73 LEU A C 1
ATOM 594 O O . LEU A 1 73 ? -14.039 13.544 24.413 1.00 93.31 73 LEU A O 1
ATOM 598 N N . ILE A 1 74 ? -14.729 11.449 23.970 1.00 93.12 74 ILE A N 1
ATOM 599 C CA . ILE A 1 74 ? -15.829 11.426 24.953 1.00 93.12 74 ILE A CA 1
ATOM 600 C C . ILE A 1 74 ? -15.297 11.484 26.390 1.00 93.12 74 ILE A C 1
ATOM 602 O O . ILE A 1 74 ? -15.867 12.139 27.257 1.00 93.12 74 ILE A O 1
ATOM 606 N N . GLN A 1 75 ? -14.204 10.788 26.681 1.00 91.69 75 GLN A N 1
ATOM 607 C CA . GLN A 1 75 ? -13.665 10.741 28.039 1.00 91.69 75 GLN A CA 1
ATOM 608 C C . GLN A 1 75 ? -12.885 12.019 28.373 1.00 91.69 75 GLN A C 1
ATOM 610 O O . GLN A 1 75 ? -12.941 12.482 29.514 1.00 91.69 75 GLN A O 1
ATOM 615 N N . ARG A 1 76 ? -12.276 12.668 27.372 1.00 90.50 76 ARG A N 1
ATOM 616 C CA . ARG A 1 76 ? -11.703 14.013 27.513 1.00 90.50 76 ARG A CA 1
ATOM 617 C C . ARG A 1 76 ? -12.758 15.061 27.858 1.00 90.50 76 ARG A C 1
ATOM 619 O O . ARG A 1 76 ? -12.491 15.886 28.727 1.00 90.50 76 ARG A O 1
ATOM 626 N N . SER A 1 77 ? -13.958 15.016 27.267 1.00 90.25 77 SER A N 1
ATOM 627 C CA . SER A 1 77 ? -15.038 15.948 27.647 1.00 90.25 77 SER A CA 1
ATOM 628 C C . SER A 1 77 ? -15.539 15.736 29.082 1.00 90.25 77 SER A C 1
ATOM 630 O O . SER A 1 77 ? -16.063 16.661 29.694 1.00 90.25 77 SER A O 1
ATOM 632 N N . ARG A 1 78 ? -15.302 14.552 29.660 1.00 87.88 78 ARG A N 1
ATOM 633 C CA . ARG A 1 78 ? -15.542 14.236 31.079 1.00 87.88 78 ARG A CA 1
ATOM 634 C C . ARG A 1 78 ? -14.355 14.562 31.999 1.00 87.88 78 ARG A C 1
ATOM 636 O O . ARG A 1 78 ? -14.363 14.168 33.162 1.00 87.88 78 ARG A O 1
ATOM 643 N N . GLY A 1 79 ? -13.322 15.239 31.493 1.00 85.69 79 GLY A N 1
ATOM 644 C CA . GLY A 1 79 ? -12.130 15.619 32.261 1.00 85.69 79 GLY A CA 1
ATOM 645 C C . GLY A 1 79 ? -11.098 14.500 32.450 1.00 85.69 79 GLY A C 1
ATOM 646 O O . GLY A 1 79 ? -10.157 14.653 33.231 1.00 85.69 79 GLY A O 1
ATOM 647 N N . ILE A 1 80 ? -11.244 13.369 31.751 1.00 84.69 80 ILE A N 1
ATOM 648 C CA . ILE A 1 80 ? -10.282 12.263 31.772 1.00 84.69 80 ILE A CA 1
ATOM 649 C C . ILE A 1 80 ? -9.345 12.430 30.579 1.00 84.69 80 ILE A C 1
ATOM 651 O O . ILE A 1 80 ? -9.645 12.009 29.464 1.00 84.69 80 ILE A O 1
ATOM 655 N N . ASP A 1 81 ? -8.196 13.050 30.825 1.00 82.88 81 ASP A N 1
ATOM 656 C CA . ASP A 1 81 ? -7.173 13.274 29.808 1.00 82.88 81 ASP A CA 1
ATOM 657 C C . ASP A 1 81 ? -5.933 12.394 30.047 1.00 82.88 81 ASP A C 1
ATOM 659 O O . ASP A 1 81 ? -5.535 12.105 31.178 1.00 82.88 81 ASP A O 1
ATOM 663 N N . MET A 1 82 ? -5.334 11.922 28.955 1.00 75.25 82 MET A N 1
ATOM 664 C CA . MET A 1 82 ? -4.092 11.144 28.951 1.00 75.25 82 MET A CA 1
ATOM 665 C C . MET A 1 82 ? -2.852 11.999 28.748 1.00 75.25 82 MET A C 1
ATOM 667 O O . MET A 1 82 ? -1.740 11.478 28.851 1.00 75.25 82 MET A O 1
ATOM 671 N N . ARG A 1 83 ? -3.006 13.272 28.384 1.00 77.12 83 ARG A N 1
ATOM 672 C CA . ARG A 1 83 ? -1.880 14.165 28.085 1.00 77.12 83 ARG A CA 1
ATOM 673 C C . ARG A 1 83 ? -1.439 14.966 29.303 1.00 77.12 83 ARG A C 1
ATOM 675 O O . ARG A 1 83 ? -0.292 15.397 29.348 1.00 77.12 83 ARG A O 1
ATOM 682 N N . THR A 1 84 ? -2.311 15.103 30.295 1.00 74.00 84 THR A N 1
ATOM 683 C CA . THR A 1 84 ? -2.086 15.880 31.515 1.00 74.00 84 THR A CA 1
ATOM 684 C C . THR A 1 84 ? -1.921 14.978 32.749 1.00 74.00 84 THR A C 1
ATOM 686 O O . THR A 1 84 ? -2.544 13.923 32.875 1.00 74.00 84 THR A O 1
ATOM 689 N N . GLY A 1 85 ? -1.047 15.388 33.677 1.00 79.31 85 GLY A N 1
ATOM 690 C CA . GLY A 1 85 ? -0.781 14.691 34.943 1.00 79.31 85 GLY A CA 1
ATOM 691 C C . GLY A 1 85 ? 0.400 13.706 34.934 1.00 79.31 85 GLY A C 1
ATOM 692 O O . GLY A 1 85 ? 1.074 13.502 33.926 1.00 79.31 85 GLY A O 1
ATOM 693 N N . GLY A 1 86 ? 0.662 13.101 36.100 1.00 90.19 86 GLY A N 1
ATOM 694 C CA . GLY A 1 86 ? 1.776 12.168 36.309 1.00 90.19 86 GLY A CA 1
ATOM 695 C C . GLY A 1 86 ? 1.611 10.815 35.591 1.00 90.19 86 GLY A C 1
ATOM 696 O O . GLY A 1 86 ? 0.488 10.417 35.263 1.00 90.19 86 GLY A O 1
ATOM 697 N N . PRO A 1 87 ? 2.707 10.059 35.386 1.00 88.06 87 PRO A N 1
ATOM 698 C CA . PRO A 1 87 ? 2.726 8.837 34.571 1.00 88.06 87 PRO A CA 1
ATOM 699 C C . PRO A 1 87 ? 1.737 7.763 35.052 1.00 88.06 87 PRO A C 1
ATOM 701 O O . PRO A 1 87 ? 1.069 7.129 34.238 1.00 88.06 87 PRO A O 1
ATOM 704 N N . ILE A 1 88 ? 1.554 7.623 36.369 1.00 89.56 88 ILE A N 1
ATOM 705 C CA . ILE A 1 88 ? 0.604 6.668 36.965 1.00 89.56 88 ILE A CA 1
ATOM 706 C C . ILE A 1 88 ? -0.845 7.019 36.597 1.00 89.56 88 ILE A C 1
ATOM 708 O O . ILE A 1 88 ? -1.644 6.137 36.283 1.00 89.56 88 ILE A O 1
ATOM 712 N N . ARG A 1 89 ? -1.199 8.311 36.608 1.00 87.06 89 ARG A N 1
ATOM 713 C CA . ARG A 1 89 ? -2.552 8.768 36.259 1.00 87.06 89 ARG A CA 1
ATOM 714 C C . ARG A 1 89 ? -2.822 8.570 34.770 1.00 87.06 89 ARG A C 1
ATOM 716 O O . ARG A 1 89 ? -3.898 8.101 34.409 1.00 87.06 89 ARG A O 1
ATOM 723 N N . ARG A 1 90 ? -1.821 8.827 33.923 1.00 88.62 90 ARG A N 1
ATOM 724 C CA . ARG A 1 90 ? -1.890 8.576 32.476 1.00 88.62 90 ARG A CA 1
ATOM 725 C C . ARG A 1 90 ? -2.101 7.092 32.171 1.00 88.62 90 ARG A C 1
ATOM 727 O O . ARG A 1 90 ? -2.966 6.768 31.364 1.00 88.62 90 ARG A O 1
ATOM 734 N N . LEU A 1 91 ? -1.394 6.198 32.868 1.00 89.81 91 LEU A N 1
ATOM 735 C CA . LEU A 1 91 ? -1.572 4.751 32.723 1.00 89.81 91 LEU A CA 1
ATOM 736 C C . LEU A 1 91 ? -2.969 4.292 33.166 1.00 89.81 91 LEU A C 1
ATOM 738 O O . LEU A 1 91 ? -3.616 3.537 32.444 1.00 89.81 91 LEU A O 1
ATOM 742 N N . LYS A 1 92 ? -3.469 4.782 34.311 1.00 90.69 92 LYS A N 1
ATOM 743 C CA . LYS A 1 92 ? -4.833 4.477 34.787 1.00 90.69 92 LYS A CA 1
ATOM 744 C C . LYS A 1 92 ? -5.903 4.942 33.794 1.00 90.69 92 LYS A C 1
ATOM 746 O O . LYS A 1 92 ? -6.820 4.183 33.485 1.00 90.69 92 LYS A O 1
ATOM 751 N N . ASN A 1 93 ? -5.761 6.153 33.254 1.00 91.00 93 ASN A N 1
ATOM 752 C CA . ASN A 1 93 ? -6.667 6.689 32.236 1.00 91.00 93 ASN A CA 1
ATOM 753 C C . ASN A 1 93 ? -6.577 5.879 30.927 1.00 91.00 93 ASN A C 1
ATOM 755 O O . ASN A 1 93 ? -7.606 5.565 30.329 1.00 91.00 93 ASN A O 1
ATOM 759 N N . GLY A 1 94 ? -5.364 5.474 30.532 1.00 91.50 94 GLY A N 1
ATOM 760 C CA . GLY A 1 94 ? -5.083 4.529 29.445 1.00 91.50 94 GLY A CA 1
ATOM 761 C C . GLY A 1 94 ? -5.855 3.224 29.585 1.00 91.50 94 GLY A C 1
ATOM 762 O O . GLY A 1 94 ? -6.646 2.864 28.712 1.00 91.50 94 GLY A O 1
ATOM 763 N N . ALA A 1 95 ? -5.672 2.554 30.722 1.00 92.56 95 ALA A N 1
ATOM 764 C CA . ALA A 1 95 ? -6.338 1.299 31.045 1.00 92.56 95 ALA A CA 1
ATOM 765 C C . ALA A 1 95 ? -7.868 1.439 31.056 1.00 92.56 95 ALA A C 1
ATOM 767 O O . ALA A 1 95 ? -8.567 0.533 30.605 1.00 92.56 95 ALA A O 1
ATOM 768 N N . LEU A 1 96 ? -8.400 2.580 31.510 1.00 92.69 96 LEU A N 1
ATOM 769 C CA . LEU A 1 96 ? -9.835 2.852 31.470 1.0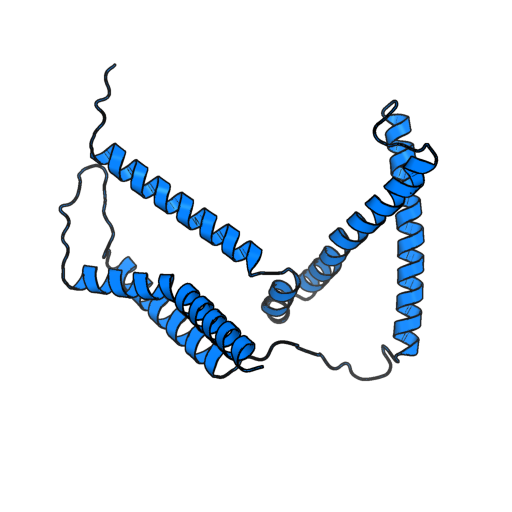0 92.69 96 LEU A CA 1
ATOM 770 C C . LEU A 1 96 ? -10.376 2.892 30.034 1.00 92.69 96 LEU A C 1
ATOM 772 O O . LEU A 1 96 ? -11.390 2.245 29.769 1.00 92.69 96 LEU A O 1
ATOM 776 N N . LEU A 1 97 ? -9.727 3.613 29.109 1.00 93.44 97 LEU A N 1
ATOM 777 C CA . LEU A 1 97 ? -10.189 3.638 27.712 1.00 93.44 97 LEU A CA 1
ATOM 778 C C . LEU A 1 97 ? -10.070 2.264 27.059 1.00 93.44 97 LEU A C 1
ATOM 780 O O . LEU A 1 97 ? -10.961 1.860 26.317 1.00 93.44 97 LEU A O 1
ATOM 784 N N . LEU A 1 98 ? -8.995 1.537 27.366 1.00 94.19 98 LEU A N 1
ATOM 785 C CA . LEU A 1 98 ? -8.774 0.185 26.864 1.00 94.19 98 LEU A CA 1
ATOM 786 C C . LEU A 1 98 ? -9.876 -0.763 27.358 1.00 94.19 98 LEU A C 1
ATOM 788 O O . LEU A 1 98 ? -10.442 -1.508 26.564 1.00 94.19 98 LEU A O 1
ATOM 792 N N . ARG A 1 99 ? -10.266 -0.664 28.636 1.00 95.31 99 ARG A N 1
ATOM 793 C CA . ARG A 1 99 ? -11.396 -1.414 29.201 1.00 95.31 99 ARG A CA 1
ATOM 794 C C . ARG A 1 99 ? -12.702 -1.110 28.465 1.00 95.31 99 ARG A C 1
ATOM 796 O O . ARG A 1 99 ? -13.392 -2.042 28.071 1.00 95.31 99 ARG A O 1
ATOM 803 N N . ILE A 1 100 ? -13.016 0.169 28.242 1.00 95.12 100 ILE A N 1
ATOM 804 C CA . ILE A 1 100 ? -14.224 0.585 27.506 1.00 95.12 100 ILE A CA 1
ATOM 805 C C . ILE A 1 100 ? -14.203 0.031 26.076 1.00 95.12 100 ILE A C 1
ATOM 807 O O . ILE A 1 100 ? -15.199 -0.521 25.613 1.00 95.12 100 ILE A O 1
ATOM 811 N N . LEU A 1 101 ? -13.061 0.135 25.391 1.00 95.62 101 LEU A N 1
ATOM 812 C CA . LEU A 1 101 ? -12.886 -0.391 24.040 1.00 95.62 101 LEU A CA 1
ATOM 813 C C . LEU A 1 101 ? -13.108 -1.907 23.986 1.00 95.62 101 LEU A C 1
ATOM 815 O O . LEU A 1 101 ? -13.756 -2.385 23.056 1.00 95.62 101 LEU A O 1
ATOM 819 N N . MET A 1 102 ? -12.596 -2.651 24.970 1.00 95.31 102 MET A N 1
ATOM 820 C CA . MET A 1 102 ? -12.779 -4.102 25.057 1.00 95.31 102 MET A CA 1
ATOM 821 C C . MET A 1 102 ? -14.243 -4.469 25.285 1.00 95.31 102 MET A C 1
ATOM 823 O O . MET A 1 102 ? -14.765 -5.318 24.567 1.00 95.31 102 MET A O 1
ATOM 827 N N . THR A 1 103 ? -14.930 -3.796 26.214 1.00 96.31 103 THR A N 1
ATOM 828 C CA . THR A 1 103 ? -16.364 -4.017 26.454 1.00 96.31 103 THR A CA 1
ATOM 829 C C . THR A 1 103 ? -17.187 -3.736 25.198 1.00 96.31 103 THR A C 1
ATOM 831 O O . THR A 1 103 ? -17.972 -4.588 24.787 1.00 96.31 103 THR A O 1
ATOM 834 N N . TRP A 1 104 ? -16.957 -2.598 24.536 1.00 95.31 104 TRP A N 1
ATOM 835 C CA . TRP A 1 104 ? -17.678 -2.253 23.309 1.00 95.31 104 TRP A CA 1
ATOM 836 C C . TRP A 1 104 ? -17.384 -3.242 22.172 1.00 95.31 104 TRP A C 1
ATOM 838 O O . TRP A 1 104 ? -18.284 -3.658 21.447 1.00 95.31 104 TRP A O 1
ATOM 848 N N . SER A 1 105 ? -16.128 -3.665 22.024 1.00 93.94 105 SER A N 1
ATOM 849 C CA . SER A 1 105 ? -15.747 -4.619 20.976 1.00 93.94 105 SER A CA 1
ATOM 850 C C . SER A 1 105 ? -16.329 -6.013 21.216 1.00 93.94 105 SER A C 1
ATOM 852 O O . SER A 1 105 ? -16.716 -6.669 20.253 1.00 93.94 105 SER A O 1
ATOM 854 N N . LEU A 1 106 ? -16.433 -6.454 22.474 1.00 94.62 106 LEU A N 1
ATOM 855 C CA . LEU A 1 106 ? -17.067 -7.725 22.828 1.00 94.62 106 LEU A CA 1
ATOM 856 C C . LEU A 1 106 ? -18.575 -7.694 22.554 1.00 94.62 106 LEU A C 1
ATOM 858 O O . LEU A 1 106 ? -19.113 -8.640 21.984 1.00 94.62 106 LEU A O 1
ATOM 862 N N . GLU A 1 107 ? -19.245 -6.596 22.907 1.00 96.00 107 GLU A N 1
ATOM 863 C CA . GLU A 1 107 ? -20.665 -6.394 22.605 1.00 96.00 107 GLU A CA 1
ATOM 864 C C . GLU A 1 107 ? -20.934 -6.439 21.093 1.00 96.00 107 GLU A C 1
ATOM 866 O O . GLU A 1 107 ? -21.847 -7.125 20.632 1.00 96.00 107 GLU A O 1
ATOM 871 N N . ASP A 1 108 ? -20.099 -5.759 20.309 1.00 92.69 108 ASP A N 1
ATOM 872 C CA . ASP A 1 108 ? -20.195 -5.734 18.849 1.00 92.69 108 ASP A CA 1
ATOM 873 C C . ASP A 1 108 ? -19.916 -7.111 18.221 1.00 92.69 108 ASP A C 1
ATOM 875 O O . ASP A 1 108 ? -20.596 -7.522 17.277 1.00 92.69 108 ASP A O 1
ATOM 879 N N . ALA A 1 109 ? -18.964 -7.867 18.778 1.00 91.88 109 ALA A N 1
ATOM 880 C CA . ALA A 1 109 ? -18.686 -9.237 18.358 1.00 91.88 109 ALA A CA 1
ATOM 881 C C . ALA A 1 109 ? -19.878 -10.171 18.626 1.00 91.88 109 ALA A C 1
ATOM 883 O O . ALA A 1 109 ? -20.242 -10.950 17.742 1.00 91.88 109 ALA A O 1
ATOM 884 N N . MET A 1 110 ? -20.524 -10.059 19.794 1.00 95.75 110 MET A N 1
ATOM 885 C CA . MET A 1 110 ? -21.735 -10.828 20.115 1.00 95.75 110 MET A CA 1
ATOM 886 C C . MET A 1 110 ? -22.882 -10.489 19.158 1.00 95.75 110 MET A C 1
ATOM 888 O O . MET A 1 110 ? -23.427 -11.388 18.520 1.00 95.75 110 MET A O 1
ATOM 892 N N . ARG A 1 111 ? -23.179 -9.196 18.956 1.00 95.56 111 ARG A N 1
ATOM 893 C CA . ARG A 1 111 ? -24.217 -8.750 18.005 1.00 95.56 111 ARG A CA 1
ATOM 894 C C . ARG A 1 111 ? -23.945 -9.222 16.579 1.00 95.56 111 ARG A C 1
ATOM 896 O O . ARG A 1 111 ? -24.864 -9.620 15.863 1.00 95.56 111 ARG A O 1
ATOM 903 N N . THR A 1 112 ? -22.682 -9.188 16.159 1.00 92.81 112 THR A N 1
ATOM 904 C CA . THR A 1 112 ? -22.274 -9.705 14.849 1.00 92.81 112 THR A CA 1
ATOM 905 C C . THR A 1 112 ? -22.499 -11.213 14.766 1.00 92.81 112 THR A C 1
ATOM 907 O O . THR A 1 112 ? -23.025 -11.686 13.761 1.00 92.81 112 THR A O 1
ATOM 910 N N . GLY A 1 113 ? -22.173 -11.963 15.822 1.00 93.69 113 GLY A N 1
ATOM 911 C CA . GLY A 1 113 ? -22.439 -13.399 15.919 1.00 93.69 113 GLY A CA 1
ATOM 912 C C . GLY A 1 113 ? -23.926 -13.741 15.800 1.00 93.69 113 GLY A C 1
ATOM 913 O O . GLY A 1 113 ? -24.292 -14.602 14.995 1.00 93.69 113 GLY A O 1
ATOM 914 N N . ASP A 1 114 ? -24.788 -13.018 16.512 1.00 95.62 114 ASP A N 1
ATOM 915 C CA . ASP A 1 114 ? -26.242 -13.200 16.437 1.00 95.62 114 ASP A CA 1
ATOM 916 C C . ASP A 1 114 ? -26.781 -12.884 15.036 1.00 95.62 114 ASP A C 1
ATOM 918 O O . ASP A 1 114 ? -27.560 -13.655 14.471 1.00 95.62 114 ASP A O 1
ATOM 922 N N . SER A 1 115 ? -26.299 -11.801 14.418 1.00 96.00 115 SER A N 1
ATOM 923 C CA . SER A 1 115 ? -26.638 -11.442 13.035 1.00 96.00 115 SER A CA 1
ATOM 924 C C . SER A 1 115 ? -26.182 -12.511 12.034 1.00 96.00 115 SER A C 1
ATOM 926 O O . SER A 1 115 ? -26.927 -12.884 11.125 1.00 96.00 115 SER A O 1
ATOM 928 N N . MET A 1 116 ? -24.983 -13.072 12.212 1.00 92.81 116 MET A N 1
ATOM 929 C CA . MET A 1 116 ? -24.489 -14.175 11.384 1.00 92.81 116 MET A CA 1
ATOM 930 C C . MET A 1 116 ? -25.372 -15.419 11.533 1.00 92.81 116 MET A C 1
ATOM 932 O O . MET A 1 116 ? -25.738 -16.026 10.523 1.00 92.81 116 MET A O 1
ATOM 936 N N . LYS A 1 117 ? -25.772 -15.766 12.763 1.00 93.00 117 LYS A N 1
ATOM 937 C CA . LYS A 1 117 ? -26.679 -16.889 13.033 1.00 93.00 117 LYS A CA 1
ATOM 938 C C . LYS A 1 117 ? -28.051 -16.676 12.387 1.00 93.00 117 LYS A C 1
ATOM 940 O O . LYS A 1 117 ? -28.543 -17.584 11.720 1.00 93.00 117 LYS A O 1
ATOM 945 N N . ALA A 1 118 ? -28.624 -15.476 12.496 1.00 94.44 118 ALA A N 1
ATOM 946 C CA . ALA A 1 118 ? -29.899 -15.121 11.866 1.00 94.44 118 ALA A CA 1
ATOM 947 C C . ALA A 1 118 ? -29.855 -15.220 10.328 1.00 94.44 118 ALA A C 1
ATOM 949 O O . ALA A 1 118 ? -30.848 -15.566 9.697 1.00 94.44 118 ALA A O 1
ATOM 950 N N . ARG A 1 119 ? -28.688 -14.977 9.715 1.00 90.69 119 ARG A N 1
ATOM 951 C CA . ARG A 1 119 ? -28.463 -15.132 8.265 1.00 90.69 119 ARG A CA 1
ATOM 952 C C . ARG A 1 119 ? -28.139 -16.572 7.838 1.00 90.69 119 ARG A C 1
ATOM 954 O O . ARG A 1 119 ? -27.769 -16.790 6.687 1.00 90.69 119 ARG A O 1
ATOM 961 N N . GLY A 1 120 ? -28.248 -17.548 8.743 1.00 89.75 120 GLY A N 1
ATOM 962 C CA . GLY A 1 120 ? -28.020 -18.965 8.449 1.00 89.75 120 GLY A CA 1
ATOM 963 C C . GLY A 1 120 ? -26.544 -19.362 8.363 1.00 89.75 120 GLY A C 1
ATOM 964 O O . GLY A 1 120 ? -26.216 -20.386 7.755 1.00 89.75 120 GLY A O 1
ATOM 965 N N . TYR A 1 121 ? -25.629 -18.583 8.949 1.00 85.75 121 TYR A N 1
ATOM 966 C CA . TYR A 1 121 ? -24.205 -18.915 8.940 1.00 85.75 121 TYR A CA 1
ATOM 967 C C . TYR A 1 121 ? -23.952 -20.283 9.598 1.00 85.75 121 TYR A C 1
ATOM 969 O O . TYR A 1 121 ? -24.275 -20.489 10.763 1.00 85.75 121 TYR A O 1
ATOM 977 N N . GLY A 1 122 ? -23.360 -21.218 8.844 1.00 86.12 122 GLY A N 1
ATOM 978 C CA . GLY A 1 122 ? -23.051 -22.580 9.307 1.00 86.12 122 GLY A CA 1
ATOM 979 C C . GLY A 1 122 ? -24.099 -23.653 8.981 1.00 86.12 122 GLY A C 1
ATOM 980 O O . GLY A 1 122 ? -23.849 -24.816 9.269 1.00 86.12 122 GLY A O 1
ATOM 981 N N . THR A 1 123 ? -25.228 -23.300 8.355 1.00 88.44 123 THR A N 1
ATOM 982 C CA . THR A 1 123 ? -26.304 -24.263 8.024 1.00 88.44 123 THR A CA 1
ATOM 983 C C . THR A 1 123 ? -26.111 -24.992 6.689 1.00 88.44 123 THR A C 1
ATOM 985 O O . THR A 1 123 ? -26.565 -26.121 6.535 1.00 88.44 123 THR A O 1
ATOM 988 N N . ALA A 1 124 ? -25.413 -24.380 5.729 1.00 85.62 124 ALA A N 1
ATOM 989 C CA . ALA A 1 124 ? -25.194 -24.924 4.388 1.00 85.62 124 ALA A CA 1
ATOM 990 C C . ALA A 1 124 ? -23.716 -24.850 3.965 1.00 85.62 124 ALA A C 1
ATOM 992 O O . ALA A 1 124 ? -22.901 -24.143 4.571 1.00 85.62 124 ALA A O 1
ATOM 993 N N . LYS A 1 125 ? -23.367 -25.569 2.887 1.00 85.31 125 LYS A N 1
ATOM 994 C CA . LYS A 1 125 ? -22.029 -25.526 2.278 1.00 85.31 125 LYS A CA 1
ATOM 995 C C . LYS A 1 125 ? -21.709 -24.092 1.838 1.00 85.31 125 LYS A C 1
ATOM 997 O O . LYS A 1 125 ? -22.489 -23.463 1.128 1.00 85.31 125 LYS A O 1
ATOM 1002 N N . ARG A 1 126 ? -20.556 -23.571 2.266 1.00 81.12 126 ARG A N 1
ATOM 1003 C CA . ARG A 1 126 ? -20.151 -22.188 1.979 1.00 81.12 126 ARG A CA 1
ATOM 1004 C C . ARG A 1 126 ? -19.831 -21.995 0.498 1.00 81.12 126 ARG A C 1
ATOM 1006 O O . ARG A 1 126 ? -19.136 -22.814 -0.099 1.00 81.12 126 ARG A O 1
ATOM 1013 N N . THR A 1 127 ? -20.270 -20.870 -0.052 1.00 79.69 127 THR A N 1
ATOM 1014 C CA . THR A 1 127 ? -19.848 -20.356 -1.359 1.00 79.69 127 THR A CA 1
ATOM 1015 C C . THR A 1 127 ? -19.012 -19.091 -1.158 1.00 79.69 127 THR A C 1
ATOM 1017 O O . THR A 1 127 ? -19.225 -18.337 -0.208 1.00 79.69 127 THR A O 1
ATOM 1020 N N . ALA A 1 128 ? -18.011 -18.879 -2.015 1.00 74.19 128 ALA A N 1
ATOM 1021 C CA . ALA A 1 128 ? -17.127 -17.719 -1.946 1.00 74.19 128 ALA A CA 1
ATOM 1022 C C . ALA A 1 128 ? -17.527 -16.681 -3.002 1.00 74.19 128 ALA A C 1
ATOM 1024 O O . ALA A 1 128 ? -17.740 -17.020 -4.167 1.00 74.19 128 ALA A O 1
ATOM 1025 N N . TYR A 1 129 ? -17.617 -15.415 -2.595 1.00 77.25 129 TYR A N 1
ATOM 1026 C CA . TYR A 1 129 ? -17.840 -14.293 -3.501 1.00 77.25 129 TYR A CA 1
ATOM 1027 C C . TYR A 1 129 ? -16.511 -13.601 -3.804 1.00 77.25 129 TYR A C 1
ATOM 1029 O O . TYR A 1 129 ? -15.867 -13.064 -2.904 1.00 77.25 129 TYR A O 1
ATOM 1037 N N . TYR A 1 130 ? -16.125 -13.594 -5.079 1.00 72.31 130 TYR A N 1
ATOM 1038 C CA . TYR A 1 130 ? -14.934 -12.906 -5.566 1.00 72.31 130 TYR A CA 1
ATOM 1039 C C . TYR A 1 130 ? -15.360 -11.701 -6.416 1.00 72.31 130 TYR A C 1
ATOM 1041 O O . TYR A 1 130 ? -15.942 -11.898 -7.487 1.00 72.31 130 TYR A O 1
ATOM 1049 N N . PRO A 1 131 ? -15.104 -10.459 -5.964 1.00 79.38 131 PRO A N 1
ATOM 1050 C CA . PRO A 1 131 ? -15.534 -9.259 -6.683 1.00 79.38 131 PRO A CA 1
ATOM 1051 C C . PRO A 1 131 ? -14.709 -8.986 -7.949 1.00 79.38 131 PRO A C 1
ATOM 1053 O O . PRO A 1 131 ? -15.163 -8.251 -8.820 1.00 79.38 131 PRO A O 1
ATOM 1056 N N . TYR A 1 132 ? -13.514 -9.572 -8.068 1.00 78.75 132 TYR A N 1
ATOM 1057 C CA . TYR A 1 132 ? -12.629 -9.392 -9.215 1.00 78.75 132 TYR A CA 1
ATOM 1058 C C . TYR A 1 132 ? -12.660 -10.627 -10.116 1.00 78.75 132 TYR A C 1
ATOM 1060 O O . TYR A 1 132 ? -12.576 -11.759 -9.645 1.00 78.75 132 TYR A O 1
ATOM 1068 N N . ARG A 1 133 ? -12.766 -10.411 -11.427 1.00 82.06 133 ARG A N 1
ATOM 1069 C CA . ARG A 1 133 ? -12.675 -11.459 -12.450 1.00 82.06 133 ARG A CA 1
ATOM 1070 C C . ARG A 1 133 ? -11.666 -11.004 -13.494 1.00 82.06 133 ARG A C 1
ATOM 1072 O O . ARG A 1 133 ? -11.762 -9.873 -13.950 1.00 82.06 133 ARG A O 1
ATOM 1079 N N . MET A 1 134 ? -10.716 -11.868 -13.854 1.00 82.69 134 MET A N 1
ATOM 1080 C CA . MET A 1 134 ? -9.760 -11.558 -14.920 1.00 82.69 134 MET A CA 1
ATOM 1081 C C . MET A 1 134 ? -10.457 -11.582 -16.275 1.00 82.69 134 MET A C 1
ATOM 1083 O O . MET A 1 134 ? -10.938 -12.634 -16.710 1.00 82.69 134 MET A O 1
ATOM 1087 N N . ASP A 1 135 ? -10.466 -10.444 -16.962 1.00 90.12 135 ASP A N 1
ATOM 1088 C CA . ASP A 1 135 ? -10.951 -10.376 -18.333 1.00 90.12 135 ASP A CA 1
ATOM 1089 C C . ASP A 1 135 ? -9.862 -10.829 -19.332 1.00 90.12 135 ASP A C 1
ATOM 1091 O O . ASP A 1 135 ? -8.669 -10.926 -19.024 1.00 90.12 135 ASP A O 1
ATOM 1095 N N . ARG A 1 136 ? -10.255 -11.120 -20.578 1.00 90.88 136 ARG A N 1
ATOM 1096 C CA . ARG A 1 136 ? -9.319 -11.386 -21.686 1.00 90.88 136 ARG A CA 1
ATOM 1097 C C . ARG A 1 136 ? -8.356 -10.218 -21.899 1.00 90.88 136 ARG A C 1
ATOM 1099 O O . ARG A 1 136 ? -7.195 -10.452 -22.220 1.00 90.88 136 ARG A O 1
ATOM 1106 N N . ARG A 1 137 ? -8.828 -8.985 -21.695 1.00 88.62 137 ARG A N 1
ATOM 1107 C CA . ARG A 1 137 ? -8.009 -7.769 -21.788 1.00 88.62 137 ARG A CA 1
ATOM 1108 C C . ARG A 1 137 ? -6.909 -7.759 -20.733 1.00 88.62 137 ARG A C 1
ATOM 1110 O O . ARG A 1 137 ? -5.763 -7.533 -21.095 1.00 88.62 137 ARG A O 1
ATOM 1117 N N . ASP A 1 138 ? -7.241 -8.096 -19.490 1.00 89.75 138 ASP A N 1
ATOM 1118 C CA . ASP A 1 138 ? -6.284 -8.139 -18.377 1.00 89.75 138 ASP A CA 1
ATOM 1119 C C . ASP A 1 138 ? -5.216 -9.215 -18.592 1.00 89.75 138 ASP A C 1
ATOM 1121 O O . ASP A 1 138 ? -4.038 -9.016 -18.308 1.00 89.75 138 ASP A O 1
ATOM 1125 N N . ARG A 1 139 ? -5.610 -10.366 -19.149 1.00 90.81 139 ARG A N 1
ATOM 1126 C CA . ARG A 1 139 ? -4.653 -11.422 -19.508 1.00 90.81 139 ARG A CA 1
ATOM 1127 C C . ARG A 1 139 ? -3.730 -11.000 -20.646 1.00 90.81 139 ARG A C 1
ATOM 1129 O O . ARG A 1 139 ? -2.537 -11.276 -20.580 1.00 90.81 139 ARG A O 1
ATOM 1136 N N . ALA A 1 140 ? -4.260 -10.326 -21.666 1.00 92.31 140 ALA A N 1
ATOM 1137 C CA . ALA A 1 140 ? -3.451 -9.820 -22.769 1.00 92.31 140 ALA A CA 1
ATOM 1138 C C . ALA A 1 140 ? -2.448 -8.759 -22.291 1.00 92.31 140 ALA A C 1
ATOM 1140 O O . ALA A 1 140 ? -1.281 -8.828 -22.663 1.00 92.31 140 ALA A O 1
ATOM 1141 N N . THR A 1 141 ? -2.864 -7.826 -21.428 1.00 90.56 141 THR A N 1
ATOM 1142 C CA . THR A 1 141 ? -1.969 -6.797 -20.875 1.00 90.56 141 THR A CA 1
ATOM 1143 C C . THR A 1 141 ? -0.910 -7.373 -19.943 1.00 90.56 141 THR A C 1
ATOM 1145 O O . THR A 1 141 ? 0.238 -6.937 -19.983 1.00 90.56 141 THR A O 1
ATOM 1148 N N . LEU A 1 142 ? -1.256 -8.377 -19.134 1.00 91.38 142 LEU A N 1
ATOM 1149 C CA . LEU A 1 142 ? -0.274 -9.104 -18.329 1.00 91.38 142 LEU A CA 1
ATOM 1150 C C . LEU A 1 142 ? 0.736 -9.850 -19.206 1.00 91.38 142 LEU A C 1
ATOM 1152 O O . LEU A 1 142 ? 1.929 -9.819 -18.912 1.00 91.38 142 LEU A O 1
ATOM 1156 N N . ALA A 1 143 ? 0.286 -10.482 -20.293 1.00 93.44 143 ALA A N 1
ATOM 1157 C CA . ALA A 1 143 ? 1.175 -11.193 -21.207 1.00 93.44 143 ALA A CA 1
ATOM 1158 C C . ALA A 1 143 ? 2.135 -10.234 -21.929 1.00 93.44 143 ALA A C 1
ATOM 1160 O O . ALA A 1 143 ? 3.326 -10.528 -22.027 1.00 93.44 143 ALA A O 1
ATOM 1161 N N . THR A 1 144 ? 1.654 -9.073 -22.391 1.00 91.62 144 THR A N 1
ATOM 1162 C CA . THR A 1 144 ? 2.519 -8.072 -23.034 1.00 91.62 144 THR A CA 1
ATOM 1163 C C . THR A 1 144 ? 3.524 -7.473 -22.055 1.00 91.62 144 THR A C 1
ATOM 1165 O O . THR A 1 144 ? 4.693 -7.340 -22.408 1.00 91.62 144 THR A O 1
ATOM 1168 N N . LEU A 1 145 ? 3.116 -7.166 -20.819 1.00 92.62 145 LEU A N 1
ATOM 1169 C CA . LEU A 1 145 ? 4.038 -6.713 -19.770 1.00 92.62 145 LEU A CA 1
ATOM 1170 C C . LEU A 1 145 ? 5.089 -7.775 -19.438 1.00 92.62 145 LEU A C 1
ATOM 1172 O O . LEU A 1 145 ? 6.265 -7.442 -19.326 1.00 92.62 145 LEU A O 1
ATOM 1176 N N . GLY A 1 146 ? 4.682 -9.041 -19.319 1.00 93.56 146 GLY A N 1
ATOM 1177 C CA . GLY A 1 146 ? 5.598 -10.155 -19.079 1.00 93.56 146 GLY A CA 1
ATOM 1178 C C . GLY A 1 146 ? 6.618 -10.320 -20.206 1.00 93.56 146 GLY A C 1
ATOM 1179 O O . GLY A 1 146 ? 7.807 -10.460 -19.936 1.00 93.56 146 GLY A O 1
ATOM 1180 N N . LEU A 1 147 ? 6.178 -10.233 -21.464 1.00 94.00 147 LEU A N 1
ATOM 1181 C CA . LEU A 1 147 ? 7.068 -10.305 -22.624 1.00 94.00 147 LEU A CA 1
ATOM 1182 C C . LEU A 1 147 ? 8.075 -9.147 -22.647 1.00 94.00 147 LEU A C 1
ATOM 1184 O O . LEU A 1 147 ? 9.269 -9.383 -22.808 1.00 94.00 147 LEU A O 1
ATOM 1188 N N . LEU A 1 148 ? 7.609 -7.909 -22.461 1.00 92.19 148 LEU A N 1
ATOM 1189 C CA . LEU A 1 148 ? 8.478 -6.729 -22.430 1.00 92.19 148 LEU A CA 1
ATOM 1190 C C . LEU A 1 148 ? 9.501 -6.815 -21.291 1.00 92.19 148 LEU A C 1
ATOM 1192 O O . LEU A 1 148 ? 10.676 -6.536 -21.506 1.00 92.19 148 LEU A O 1
ATOM 1196 N N . LEU A 1 149 ? 9.075 -7.272 -20.110 1.00 92.50 149 LEU A N 1
ATOM 1197 C CA . LEU A 1 149 ? 9.962 -7.490 -18.970 1.00 92.50 149 LEU A CA 1
ATOM 1198 C C . LEU A 1 149 ? 11.048 -8.528 -19.285 1.00 92.50 149 LEU A C 1
ATOM 1200 O O . LEU A 1 149 ? 12.214 -8.298 -18.975 1.00 92.50 149 LEU A O 1
ATOM 1204 N N . LEU A 1 150 ? 10.686 -9.651 -19.914 1.00 93.06 150 LEU A N 1
ATOM 1205 C CA . LEU A 1 150 ? 11.645 -10.689 -20.306 1.00 93.06 150 LEU A CA 1
ATOM 1206 C C . LEU A 1 150 ? 12.657 -10.178 -21.337 1.00 93.06 150 LEU A C 1
ATOM 1208 O O . LEU A 1 150 ? 13.844 -10.470 -21.211 1.00 93.06 150 LEU A O 1
ATOM 1212 N N . LEU A 1 151 ? 12.215 -9.386 -22.317 1.00 90.62 151 LEU A N 1
ATOM 1213 C CA . LEU A 1 151 ? 13.102 -8.763 -23.305 1.00 90.62 151 LEU A CA 1
ATOM 1214 C C . LEU A 1 151 ? 14.061 -7.755 -22.654 1.00 90.62 151 LEU A C 1
ATOM 1216 O O . LEU A 1 151 ? 15.252 -7.749 -22.970 1.00 90.62 151 LEU A O 1
ATOM 1220 N N . SER A 1 152 ? 13.578 -6.946 -21.707 1.00 88.38 152 SER A N 1
ATOM 1221 C CA . SER A 1 152 ? 14.436 -6.047 -20.927 1.00 88.38 152 SER A CA 1
ATOM 1222 C C . SER A 1 152 ? 15.438 -6.823 -20.059 1.00 88.38 152 SER A C 1
ATOM 1224 O O . SER A 1 152 ? 16.616 -6.479 -20.032 1.00 88.38 152 SER A O 1
ATOM 1226 N N . LEU A 1 153 ? 15.027 -7.908 -19.399 1.00 89.12 153 LEU A N 1
ATOM 1227 C CA . LEU A 1 153 ? 15.934 -8.758 -18.613 1.00 89.12 153 LEU A CA 1
ATOM 1228 C C . LEU A 1 153 ? 16.996 -9.445 -19.483 1.00 89.12 153 LEU A C 1
ATOM 1230 O O . LEU A 1 153 ? 18.152 -9.542 -19.074 1.00 89.12 153 LEU A O 1
ATOM 1234 N N . ALA A 1 154 ? 16.622 -9.900 -20.682 1.00 88.94 154 ALA A N 1
ATOM 1235 C CA . ALA A 1 154 ? 17.553 -10.498 -21.633 1.00 88.94 154 ALA A CA 1
ATOM 1236 C C . ALA A 1 154 ? 18.609 -9.483 -22.101 1.00 88.94 154 ALA A C 1
ATOM 1238 O O . ALA A 1 154 ? 19.798 -9.787 -22.041 1.00 88.94 154 ALA A O 1
ATOM 1239 N N . GLY A 1 155 ? 18.192 -8.264 -22.467 1.00 84.88 155 GLY A N 1
ATOM 1240 C CA . GLY A 1 155 ? 19.121 -7.189 -22.838 1.00 84.88 155 GLY A CA 1
ATOM 1241 C C . GLY A 1 155 ? 20.042 -6.770 -21.687 1.00 84.88 155 GLY A C 1
ATOM 1242 O O . GLY A 1 155 ? 21.236 -6.570 -21.897 1.00 84.88 155 GLY A O 1
ATOM 1243 N N . TRP A 1 156 ? 19.524 -6.741 -20.453 1.00 82.50 156 TRP A N 1
ATOM 1244 C CA . TRP A 1 156 ? 20.344 -6.496 -19.264 1.00 82.50 156 TRP A CA 1
ATOM 1245 C C . TRP A 1 156 ? 21.396 -7.592 -19.043 1.00 82.50 156 TRP A C 1
ATOM 1247 O O . TRP A 1 156 ? 22.544 -7.282 -18.730 1.00 82.50 156 TRP A O 1
ATOM 1257 N N . ARG A 1 157 ? 21.041 -8.869 -19.252 1.00 85.56 157 ARG A N 1
ATOM 1258 C CA . ARG A 1 157 ? 21.981 -9.999 -19.134 1.00 85.56 157 ARG A CA 1
ATOM 1259 C C . ARG A 1 157 ? 23.139 -9.897 -20.128 1.00 85.56 157 ARG A C 1
ATOM 1261 O O . ARG A 1 157 ? 24.245 -10.318 -19.808 1.00 85.56 157 ARG A O 1
ATOM 1268 N N . GLU A 1 158 ? 22.886 -9.358 -21.317 1.00 82.69 158 GLU A N 1
ATOM 1269 C CA . GLU A 1 158 ? 23.916 -9.119 -22.337 1.00 82.69 158 GLU A CA 1
ATOM 1270 C C . GLU A 1 158 ? 24.742 -7.845 -22.085 1.00 82.69 158 GLU A C 1
ATOM 1272 O O . GLU A 1 158 ? 25.700 -7.580 -22.807 1.00 82.69 158 GLU A O 1
ATOM 1277 N N . GLY A 1 159 ? 24.422 -7.081 -21.034 1.00 72.81 159 GLY A N 1
ATOM 1278 C CA . GLY A 1 159 ? 25.146 -5.869 -20.649 1.00 72.81 159 GLY A CA 1
ATOM 1279 C C . GLY A 1 159 ? 24.747 -4.622 -21.439 1.00 72.81 159 GLY A C 1
ATOM 1280 O O . GLY A 1 159 ? 25.402 -3.589 -21.315 1.00 72.81 159 GLY A O 1
ATOM 1281 N N . TRP A 1 160 ? 23.674 -4.680 -22.235 1.00 74.50 160 TRP A N 1
ATOM 1282 C CA . TRP A 1 160 ? 23.197 -3.529 -23.002 1.00 74.50 160 TRP A CA 1
ATOM 1283 C C . TRP A 1 160 ? 22.607 -2.470 -22.064 1.00 74.50 160 TRP A C 1
ATOM 1285 O O . TRP A 1 160 ? 21.739 -2.765 -21.244 1.00 74.50 160 TRP A O 1
ATOM 1295 N N . GLY A 1 161 ? 23.088 -1.228 -22.176 1.00 65.25 161 GLY A N 1
ATOM 1296 C CA . GLY A 1 161 ? 22.669 -0.118 -21.311 1.00 65.25 161 GLY A CA 1
ATOM 1297 C C . GLY A 1 161 ? 23.383 -0.045 -19.954 1.00 65.25 161 GLY A C 1
ATOM 1298 O O . GLY A 1 161 ? 23.020 0.794 -19.126 1.00 65.25 161 GLY A O 1
ATOM 1299 N N . LEU A 1 162 ? 24.403 -0.879 -19.713 1.00 65.00 162 LEU A N 1
ATOM 1300 C CA . LEU A 1 162 ? 25.243 -0.786 -18.519 1.00 65.00 162 LEU A CA 1
ATOM 1301 C C . LEU A 1 162 ? 26.366 0.234 -18.746 1.00 65.00 162 LEU A C 1
ATOM 1303 O O . LEU A 1 162 ? 27.377 -0.065 -19.372 1.00 65.00 162 LEU A O 1
ATOM 1307 N N . LEU A 1 163 ? 26.204 1.446 -18.215 1.00 66.25 163 LEU A N 1
ATOM 1308 C CA . LEU A 1 163 ? 27.236 2.477 -18.299 1.00 66.25 163 LEU A CA 1
ATOM 1309 C C . LEU A 1 163 ? 28.072 2.476 -17.014 1.00 66.25 163 LEU A C 1
ATOM 1311 O O . LEU A 1 163 ? 27.638 2.966 -15.968 1.00 66.25 163 LEU A O 1
ATOM 1315 N N . THR A 1 164 ? 29.273 1.898 -17.080 1.00 67.56 164 THR A N 1
ATOM 1316 C CA . THR A 1 164 ? 30.223 1.931 -15.962 1.00 67.56 164 THR A CA 1
ATOM 1317 C C . THR A 1 164 ? 30.891 3.312 -15.904 1.00 67.56 164 THR A C 1
ATOM 1319 O O . THR A 1 164 ? 31.695 3.687 -16.751 1.00 67.56 164 THR A O 1
ATOM 1322 N N . LEU A 1 165 ? 30.481 4.129 -14.926 1.00 63.50 165 LEU A N 1
ATOM 1323 C CA . LEU A 1 165 ? 30.957 5.514 -14.756 1.00 63.50 165 LEU A CA 1
ATOM 1324 C C . LEU A 1 165 ? 32.285 5.607 -13.982 1.00 63.50 165 LEU A C 1
ATOM 1326 O O . LEU A 1 165 ? 33.009 6.588 -14.120 1.00 63.50 165 LEU A O 1
ATOM 1330 N N . PHE A 1 166 ? 32.621 4.585 -13.189 1.00 56.53 166 PHE A N 1
ATOM 1331 C CA . PHE A 1 166 ? 33.850 4.494 -12.393 1.00 56.53 166 PHE A CA 1
ATOM 1332 C C . PHE A 1 166 ? 34.573 3.171 -12.688 1.00 56.53 166 PHE A C 1
ATOM 1334 O O . PHE A 1 166 ? 33.894 2.146 -12.759 1.00 56.53 166 PHE A O 1
ATOM 1341 N N . PRO A 1 167 ? 35.922 3.127 -12.801 1.00 58.00 167 PRO A N 1
ATOM 1342 C CA . PRO A 1 167 ? 36.915 4.207 -12.668 1.00 58.00 167 PRO A CA 1
ATOM 1343 C C . PRO A 1 167 ? 37.340 4.884 -13.994 1.00 58.00 167 PRO A C 1
ATOM 1345 O O . PRO A 1 167 ? 38.209 5.752 -13.980 1.00 58.00 167 PRO A O 1
ATOM 1348 N N . ARG A 1 168 ? 36.756 4.517 -15.142 1.00 56.62 168 ARG A N 1
ATOM 1349 C CA . ARG A 1 168 ? 36.895 5.246 -16.417 1.00 56.62 168 ARG A CA 1
ATOM 1350 C C . ARG A 1 168 ? 35.531 5.305 -17.090 1.00 56.62 168 ARG A C 1
ATOM 1352 O O . ARG A 1 168 ? 34.907 4.258 -17.210 1.00 56.62 168 ARG A O 1
ATOM 1359 N N . MET A 1 169 ? 35.104 6.482 -17.557 1.00 59.59 169 MET A N 1
ATOM 1360 C CA . MET A 1 169 ? 33.912 6.589 -18.403 1.00 59.59 169 MET A CA 1
ATOM 1361 C C . MET A 1 169 ? 34.122 5.752 -19.662 1.00 59.59 169 MET A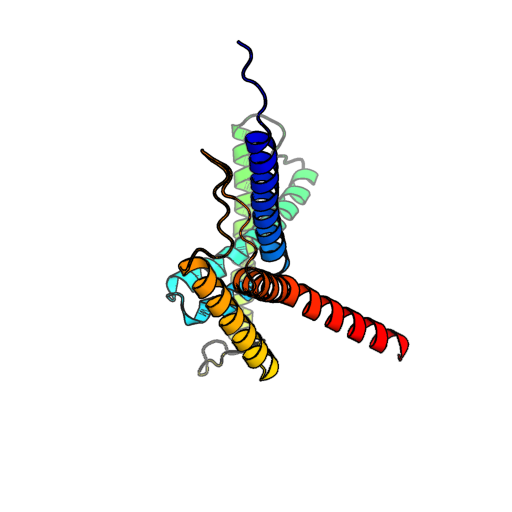 C 1
ATOM 1363 O O . MET A 1 169 ? 34.942 6.091 -20.523 1.00 59.59 169 MET A O 1
ATOM 1367 N N . GLU A 1 170 ? 33.402 4.639 -19.759 1.00 64.81 170 GLU A N 1
ATOM 1368 C CA . GLU A 1 170 ? 33.355 3.870 -20.990 1.00 64.81 170 GLU A CA 1
ATOM 1369 C C . GLU A 1 170 ? 32.761 4.749 -22.100 1.00 64.81 170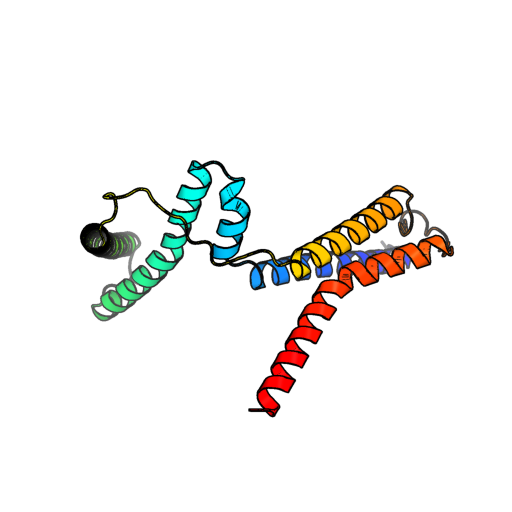 GLU A C 1
ATOM 1371 O O . GLU A 1 170 ? 31.825 5.523 -21.881 1.00 64.81 170 GLU A O 1
ATOM 1376 N N . LYS A 1 171 ? 33.341 4.686 -23.305 1.00 62.06 171 LYS A N 1
ATOM 1377 C CA . LYS A 1 171 ? 32.803 5.436 -24.443 1.00 62.06 171 LYS A CA 1
ATOM 1378 C C . LYS A 1 171 ? 31.384 4.944 -24.694 1.00 62.06 171 LYS A C 1
ATOM 1380 O O . LYS A 1 171 ? 31.188 3.750 -24.878 1.00 62.06 171 LYS A O 1
ATOM 1385 N N . ILE A 1 172 ? 30.435 5.874 -24.748 1.00 64.50 172 ILE A N 1
ATOM 1386 C CA . ILE A 1 172 ? 29.036 5.614 -25.085 1.00 64.50 172 ILE A CA 1
ATOM 1387 C C . ILE A 1 172 ? 28.992 4.900 -26.447 1.00 64.50 172 ILE A C 1
ATOM 1389 O O . ILE A 1 172 ? 29.155 5.527 -27.496 1.00 64.50 172 ILE A O 1
ATOM 1393 N N . ARG A 1 173 ? 28.831 3.575 -26.439 1.00 64.69 173 ARG A N 1
ATOM 1394 C CA . ARG A 1 173 ? 28.727 2.740 -27.640 1.00 64.69 173 ARG A CA 1
ATOM 1395 C C . ARG A 1 173 ? 27.259 2.495 -27.951 1.00 64.69 173 ARG A C 1
ATOM 1397 O O . ARG A 1 173 ? 26.810 1.362 -27.928 1.00 64.69 173 ARG A O 1
ATOM 1404 N N . LEU A 1 174 ? 26.544 3.562 -28.312 1.00 68.31 174 LEU A N 1
ATOM 1405 C CA . LEU A 1 174 ? 25.142 3.490 -28.733 1.00 68.31 174 LEU A CA 1
ATOM 1406 C C . LEU A 1 174 ? 25.003 2.745 -30.064 1.00 68.31 174 LEU A C 1
ATOM 1408 O O . LEU A 1 174 ? 24.863 3.343 -31.132 1.00 68.31 174 LEU A O 1
ATOM 1412 N N . GLY A 1 175 ? 25.065 1.420 -29.999 1.00 78.31 175 GLY A N 1
ATOM 1413 C CA . GLY A 1 175 ? 24.721 0.539 -31.101 1.00 78.31 175 GLY A CA 1
ATOM 1414 C C . GLY A 1 175 ? 23.210 0.500 -31.324 1.00 78.31 175 GLY A C 1
ATOM 1415 O O . GLY A 1 175 ? 22.411 0.869 -30.461 1.00 78.31 175 GLY A O 1
ATOM 1416 N N . THR A 1 176 ? 22.792 -0.009 -32.481 1.00 81.00 176 THR A N 1
ATOM 1417 C CA . THR A 1 176 ? 21.371 -0.193 -32.816 1.00 81.00 176 THR A CA 1
ATOM 1418 C C . THR A 1 176 ? 20.639 -1.053 -31.776 1.00 81.00 176 THR A C 1
ATOM 1420 O O . THR A 1 176 ? 19.491 -0.771 -31.443 1.00 81.00 176 THR A O 1
ATOM 1423 N N . PHE A 1 177 ? 21.312 -2.057 -31.206 1.00 81.69 177 PHE A N 1
ATOM 1424 C CA . PHE A 1 177 ? 20.749 -2.927 -30.169 1.00 81.69 177 PHE A CA 1
ATOM 1425 C C . PHE A 1 177 ? 20.499 -2.206 -28.834 1.00 81.69 177 PHE A C 1
ATOM 1427 O O . PHE A 1 177 ? 19.487 -2.473 -28.187 1.00 81.69 177 PHE A O 1
ATOM 1434 N N . GLU A 1 178 ? 21.339 -1.237 -28.453 1.00 81.50 178 GLU A N 1
ATOM 1435 C CA . GLU A 1 178 ? 21.123 -0.441 -27.236 1.00 81.50 178 GLU A CA 1
ATOM 1436 C C . GLU A 1 178 ? 19.902 0.470 -27.376 1.00 81.50 178 GLU A C 1
ATOM 1438 O O . GLU A 1 178 ? 19.071 0.542 -26.472 1.00 81.50 178 GLU A O 1
ATOM 1443 N N . TRP A 1 179 ? 19.727 1.098 -28.543 1.00 84.69 179 TRP A N 1
ATOM 1444 C CA . TRP A 1 179 ? 18.530 1.891 -28.843 1.00 84.69 179 TRP A CA 1
ATOM 1445 C C . TRP A 1 179 ? 17.248 1.059 -28.789 1.00 84.69 179 TRP A C 1
ATOM 1447 O O . TRP A 1 179 ? 16.246 1.510 -28.231 1.00 84.69 179 TRP A O 1
ATOM 1457 N N . ILE A 1 180 ? 17.282 -0.165 -29.324 1.00 87.12 180 ILE A N 1
ATOM 1458 C CA . ILE A 1 180 ? 16.153 -1.100 -29.237 1.00 87.12 180 ILE A CA 1
ATOM 1459 C C . ILE A 1 180 ? 15.862 -1.445 -27.770 1.00 87.12 180 ILE A C 1
ATOM 1461 O O . ILE A 1 180 ? 14.705 -1.407 -27.349 1.00 87.12 180 ILE A O 1
ATOM 1465 N N . HIS A 1 181 ? 16.893 -1.723 -26.969 1.00 86.19 181 HIS A N 1
ATOM 1466 C CA . HIS A 1 181 ? 16.736 -2.024 -25.547 1.00 86.19 181 HIS A CA 1
ATOM 1467 C C . HIS A 1 181 ? 16.147 -0.841 -24.752 1.00 86.19 181 HIS A C 1
ATOM 1469 O O . HIS A 1 181 ? 15.220 -1.032 -23.955 1.00 86.19 181 HIS A O 1
ATOM 1475 N N . PHE A 1 182 ? 16.610 0.388 -25.005 1.00 86.88 182 PHE A N 1
ATOM 1476 C CA . PHE A 1 182 ? 16.038 1.594 -24.400 1.00 86.88 182 PHE A CA 1
ATOM 1477 C C . PHE A 1 182 ? 14.583 1.815 -24.819 1.00 86.88 182 PHE A C 1
ATOM 1479 O O . PHE A 1 182 ? 13.754 2.139 -23.970 1.00 86.88 182 PHE A O 1
ATOM 1486 N N . ALA A 1 183 ? 14.244 1.589 -26.092 1.00 90.12 183 ALA A N 1
ATOM 1487 C CA . ALA A 1 183 ? 12.873 1.716 -26.580 1.00 90.12 183 ALA A CA 1
ATOM 1488 C C . ALA A 1 183 ? 11.927 0.706 -25.909 1.00 90.12 183 ALA A C 1
ATOM 1490 O O . ALA A 1 183 ? 10.854 1.087 -25.439 1.00 90.12 183 ALA A O 1
ATOM 1491 N N . ILE A 1 184 ? 12.334 -0.564 -25.801 1.00 90.38 184 ILE A N 1
ATOM 1492 C CA . ILE A 1 184 ? 11.553 -1.612 -25.123 1.00 90.38 184 ILE A CA 1
ATOM 1493 C C . ILE A 1 184 ? 11.330 -1.247 -23.650 1.00 90.38 184 ILE A C 1
ATOM 1495 O O . ILE A 1 184 ? 10.197 -1.286 -23.166 1.00 90.38 184 ILE A O 1
ATOM 1499 N N . THR A 1 185 ? 12.387 -0.828 -22.952 1.00 87.88 185 THR A N 1
ATOM 1500 C CA . THR A 1 185 ? 12.309 -0.445 -21.536 1.00 87.88 185 THR A CA 1
ATOM 1501 C C . THR A 1 185 ? 11.449 0.809 -21.332 1.00 87.88 185 THR A C 1
ATOM 1503 O O . THR A 1 185 ? 10.640 0.857 -20.404 1.00 87.88 185 THR A O 1
ATOM 1506 N N . ALA A 1 186 ? 11.530 1.794 -22.231 1.00 89.69 186 ALA A N 1
ATOM 1507 C CA . ALA A 1 186 ? 10.672 2.977 -22.200 1.00 89.69 186 ALA A CA 1
ATOM 1508 C C . ALA A 1 186 ? 9.188 2.622 -22.405 1.00 89.69 186 ALA A C 1
ATOM 1510 O O . ALA A 1 186 ? 8.328 3.146 -21.695 1.00 89.69 186 ALA A O 1
ATOM 1511 N N . ILE A 1 187 ? 8.878 1.696 -23.320 1.00 90.75 187 ILE A N 1
ATOM 1512 C CA . ILE A 1 187 ? 7.507 1.204 -23.534 1.00 90.75 187 ILE A CA 1
ATOM 1513 C C . ILE A 1 187 ? 6.999 0.463 -22.293 1.00 90.75 187 ILE A C 1
ATOM 1515 O O . ILE A 1 187 ? 5.859 0.681 -21.880 1.00 90.75 187 ILE A O 1
ATOM 1519 N N . PHE A 1 188 ? 7.833 -0.375 -21.672 1.00 90.12 188 PHE A N 1
ATOM 1520 C CA . PHE A 1 188 ? 7.478 -1.095 -20.450 1.00 90.12 188 PHE A CA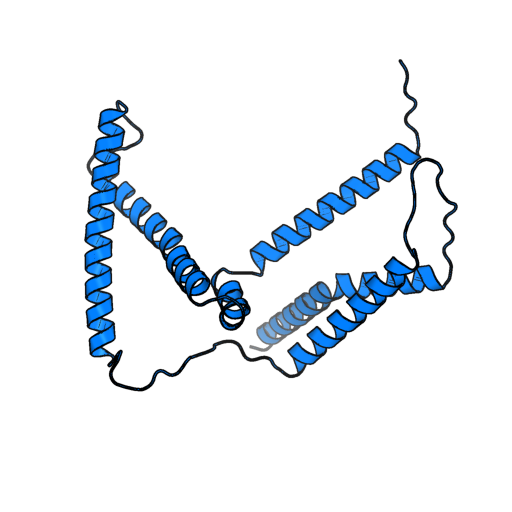 1
ATOM 1521 C C . PHE A 1 188 ? 7.112 -0.137 -19.305 1.00 90.12 188 PHE A C 1
ATOM 1523 O O . PHE A 1 188 ? 6.039 -0.265 -18.713 1.00 90.12 188 PHE A O 1
ATOM 1530 N N . VAL A 1 189 ? 7.956 0.867 -19.042 1.00 87.25 189 VAL A N 1
ATOM 1531 C CA . VAL A 1 189 ? 7.723 1.867 -17.983 1.00 87.25 189 VAL A CA 1
ATOM 1532 C C . VAL A 1 189 ? 6.551 2.799 -18.319 1.00 87.25 189 VAL A C 1
ATOM 1534 O O . VAL A 1 189 ? 5.801 3.190 -17.427 1.00 87.25 189 VAL A O 1
ATOM 1537 N N . GLY A 1 190 ? 6.355 3.141 -19.595 1.00 87.44 190 GLY A N 1
ATOM 1538 C CA . GLY A 1 190 ? 5.271 4.019 -20.047 1.00 87.44 190 GLY A CA 1
ATOM 1539 C C . GLY A 1 190 ? 3.889 3.359 -20.080 1.00 87.44 190 GLY A C 1
ATOM 1540 O O . GLY A 1 190 ? 2.875 4.059 -20.124 1.00 87.44 190 GLY A O 1
ATOM 1541 N N . MET A 1 191 ? 3.815 2.027 -20.032 1.00 86.12 191 MET A N 1
ATOM 1542 C CA . MET A 1 191 ? 2.567 1.276 -20.185 1.00 86.12 191 MET A CA 1
ATOM 1543 C C . MET A 1 191 ? 1.486 1.682 -19.160 1.00 86.12 191 MET A C 1
ATOM 1545 O O . MET A 1 191 ? 0.396 2.055 -19.600 1.00 86.12 191 MET A O 1
ATOM 1549 N N . PRO A 1 192 ? 1.742 1.752 -17.835 1.00 84.06 192 PRO A N 1
ATOM 1550 C CA . PRO A 1 192 ? 0.728 2.174 -16.862 1.00 84.06 192 PRO A CA 1
ATOM 1551 C C . PRO A 1 192 ? 0.155 3.570 -17.148 1.00 84.06 192 PRO A C 1
ATOM 1553 O O . PRO A 1 192 ? -1.054 3.775 -17.041 1.00 84.06 192 PRO A O 1
ATOM 1556 N N . ILE A 1 193 ? 1.001 4.504 -17.596 1.00 85.94 193 ILE A N 1
ATOM 1557 C CA . ILE A 1 193 ? 0.599 5.876 -17.941 1.00 85.94 193 ILE A CA 1
ATOM 1558 C C . ILE A 1 193 ? -0.353 5.864 -19.142 1.00 85.94 193 ILE A C 1
ATOM 1560 O O . ILE A 1 193 ? -1.366 6.568 -19.146 1.00 85.94 193 ILE A O 1
ATOM 1564 N N . VAL A 1 194 ? -0.076 5.041 -20.155 1.00 86.19 194 VAL A N 1
ATOM 1565 C CA . VAL A 1 194 ? -0.950 4.891 -21.330 1.00 86.19 194 VAL A CA 1
ATOM 1566 C C . VAL A 1 194 ? -2.324 4.341 -20.932 1.00 86.19 194 VAL A C 1
ATOM 1568 O O . VAL A 1 194 ? -3.349 4.827 -21.418 1.00 86.19 194 VAL A O 1
ATOM 1571 N N . PHE A 1 195 ? -2.378 3.364 -20.023 1.00 86.25 195 PHE A N 1
ATOM 1572 C CA . PHE A 1 195 ? -3.652 2.813 -19.550 1.00 86.25 195 PHE A CA 1
ATOM 1573 C C . PHE A 1 195 ? -4.454 3.825 -18.732 1.00 86.25 195 PHE A C 1
ATOM 1575 O O . PHE A 1 195 ? -5.633 4.043 -19.029 1.00 86.25 195 PHE A O 1
ATOM 1582 N N . GLU A 1 196 ? -3.819 4.491 -17.767 1.00 86.31 196 GLU A N 1
ATOM 1583 C CA . GLU A 1 196 ? -4.485 5.477 -16.914 1.00 86.31 196 GLU A CA 1
ATOM 1584 C C . GLU A 1 196 ? -4.994 6.676 -17.725 1.00 86.31 196 GLU A C 1
ATOM 1586 O O . GLU A 1 196 ? -6.135 7.117 -17.559 1.00 86.31 196 GLU A O 1
ATOM 1591 N N . THR A 1 197 ? -4.188 7.182 -18.662 1.00 86.56 197 THR A N 1
ATOM 1592 C CA . THR A 1 197 ? -4.597 8.290 -19.537 1.00 86.56 197 THR A CA 1
ATOM 1593 C C . THR A 1 197 ? -5.769 7.893 -20.426 1.00 86.56 197 THR A C 1
ATOM 1595 O O . THR A 1 197 ? -6.773 8.611 -20.456 1.00 86.56 197 THR A O 1
ATOM 1598 N N . ARG A 1 198 ? -5.707 6.735 -21.097 1.00 87.56 198 ARG A N 1
ATOM 1599 C CA . ARG A 1 198 ? -6.800 6.231 -21.943 1.00 87.56 198 ARG A CA 1
ATOM 1600 C C . ARG A 1 198 ? -8.102 6.084 -21.161 1.00 87.56 198 ARG A C 1
ATOM 1602 O O . ARG A 1 198 ? -9.166 6.466 -21.655 1.00 87.56 198 ARG A O 1
ATOM 1609 N N . GLU A 1 199 ? -8.034 5.535 -19.954 1.00 86.75 199 GLU A N 1
ATOM 1610 C CA . GLU A 1 199 ? -9.203 5.384 -19.096 1.00 86.75 199 GLU A CA 1
ATOM 1611 C C . GLU A 1 199 ? -9.757 6.749 -18.676 1.00 86.75 199 GLU A C 1
ATOM 1613 O O . GLU A 1 199 ? -10.946 7.019 -18.866 1.00 86.75 199 GLU A O 1
ATOM 1618 N N . ARG A 1 200 ? -8.894 7.670 -18.240 1.00 88.31 200 ARG A N 1
ATOM 1619 C CA . ARG A 1 200 ? -9.285 9.036 -17.874 1.00 88.31 200 ARG A CA 1
ATOM 1620 C C . ARG A 1 200 ? -9.949 9.790 -19.028 1.00 88.31 200 ARG A C 1
ATOM 1622 O O . ARG A 1 200 ? -10.920 10.515 -18.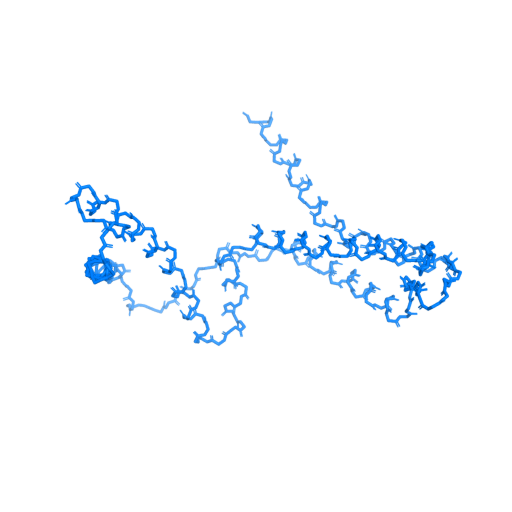798 1.00 88.31 200 ARG A O 1
ATOM 1629 N N . TYR A 1 201 ? -9.474 9.610 -20.261 1.00 87.25 201 TYR A N 1
ATOM 1630 C CA . TYR A 1 201 ? -10.105 10.189 -21.450 1.00 87.25 201 TYR A CA 1
ATOM 1631 C C . TYR A 1 201 ? -11.502 9.615 -21.702 1.00 87.25 201 TYR A C 1
ATOM 1633 O O . TYR A 1 201 ? -12.436 10.391 -21.904 1.00 87.25 201 TYR A O 1
ATOM 1641 N N . ARG A 1 202 ? -11.677 8.288 -21.618 1.00 88.12 202 ARG A N 1
ATOM 1642 C CA . ARG A 1 202 ? -12.996 7.642 -21.778 1.00 88.12 202 ARG A CA 1
ATOM 1643 C C . ARG A 1 202 ? -14.002 8.096 -20.720 1.00 88.12 202 ARG A C 1
ATOM 1645 O O . ARG A 1 202 ? -15.163 8.349 -21.033 1.00 88.12 202 ARG A O 1
ATOM 1652 N N . TRP A 1 203 ? -13.562 8.244 -19.474 1.00 85.00 203 TRP A N 1
ATOM 1653 C CA . TRP A 1 203 ? -14.417 8.762 -18.406 1.00 85.00 203 TRP A CA 1
ATOM 1654 C C . TRP A 1 203 ? -14.833 10.216 -18.665 1.00 85.00 203 TRP A C 1
ATOM 1656 O O . TRP A 1 203 ? -16.001 10.565 -18.493 1.00 85.00 203 TRP A O 1
ATOM 1666 N N . ARG A 1 204 ? -13.914 11.061 -19.146 1.00 86.00 204 ARG A N 1
ATOM 1667 C CA . ARG A 1 204 ? -14.223 12.455 -19.505 1.00 86.00 204 ARG A CA 1
ATOM 1668 C C . ARG A 1 204 ? -15.172 12.575 -20.696 1.00 86.00 204 ARG A C 1
ATOM 1670 O O . ARG A 1 204 ? -16.015 13.465 -20.671 1.00 86.00 204 ARG A O 1
ATOM 1677 N N . SER A 1 205 ? -15.060 11.713 -21.708 1.00 84.44 205 SER A N 1
ATOM 1678 C CA . SER A 1 205 ? -15.985 11.740 -22.847 1.00 84.44 205 SER A CA 1
ATOM 1679 C C . SER A 1 205 ? -17.389 11.285 -22.445 1.00 84.44 205 SER A C 1
ATOM 1681 O O . SER A 1 205 ? -18.352 11.958 -22.788 1.00 84.44 205 SER A O 1
ATOM 1683 N N . SER A 1 206 ? -17.513 10.228 -21.633 1.00 82.44 206 SER A N 1
ATOM 1684 C CA . SER A 1 206 ? -18.824 9.750 -21.159 1.00 82.44 206 SER A CA 1
ATOM 1685 C C . SER A 1 206 ? -19.583 10.775 -20.306 1.00 82.44 206 SER A C 1
ATOM 1687 O O . SER A 1 206 ? -20.793 10.893 -20.434 1.00 82.44 206 SER A O 1
ATOM 1689 N N . ARG A 1 207 ? -18.876 11.581 -19.499 1.00 75.06 207 ARG A N 1
ATOM 1690 C CA . ARG A 1 207 ? -19.470 12.670 -18.702 1.00 75.06 207 ARG A CA 1
ATOM 1691 C C . ARG A 1 207 ? -19.919 13.886 -19.514 1.00 75.06 207 ARG A C 1
ATOM 1693 O O . ARG A 1 207 ? -20.587 14.742 -18.959 1.00 75.06 207 ARG A O 1
ATOM 1700 N N . ARG A 1 208 ? -19.490 14.015 -20.772 1.00 65.88 208 ARG A N 1
ATOM 1701 C CA . ARG A 1 208 ? -19.911 15.106 -21.669 1.00 65.88 208 ARG A CA 1
ATOM 1702 C C . ARG A 1 208 ? -21.111 14.725 -22.537 1.00 65.88 208 ARG A C 1
ATOM 1704 O O . ARG A 1 208 ? -21.690 15.601 -23.163 1.00 65.88 208 ARG A O 1
ATOM 1711 N N . SER A 1 209 ? -21.434 13.436 -22.612 1.00 59.31 209 SER A N 1
ATOM 1712 C CA . SER A 1 209 ? -22.551 12.896 -23.395 1.00 59.31 209 SER A CA 1
ATOM 1713 C C . SER A 1 209 ? -23.767 12.524 -22.534 1.00 59.31 209 SER A C 1
ATOM 1715 O O . SER A 1 209 ? -24.715 11.955 -23.066 1.00 59.31 209 SER A O 1
ATOM 1717 N N . ALA A 1 210 ? -23.720 12.816 -21.231 1.00 53.03 210 ALA A N 1
ATOM 1718 C CA . ALA A 1 210 ? -24.807 12.683 -20.263 1.00 53.03 210 ALA A CA 1
ATOM 1719 C C . ALA A 1 210 ? -25.132 14.069 -19.701 1.00 53.03 210 ALA A C 1
ATOM 1721 O O . ALA A 1 210 ? -26.326 14.322 -19.444 1.00 53.03 210 ALA A O 1
#

Radius of gyration: 27.87 Å; chains: 1; bounding box: 73×46×70 Å

Sequence (210 aa):
MDQPITLEAVLYGAMMMMTILAVLLMFVSYRVVMTTDKFMYLFSAVLPQTALHAWMTLRFIPLFARRFQQIELIQRSRGIDMRTGGPIRRLKNGALLLRILMTWSLEDAMRTGDSMKARGYGTAKRTAYYPYRMDRRDRATLATLGLLLLLSLAGWREGWGLLTLFPRMEKIRLGTFEWIHFAITAIFVGMPIVFETRERYRWRSSRRSA

Organism: NCBI:txid425004